Protein AF-A0AAD5SZI1-F1 (afdb_monomer_lite)

Foldseek 3Di:
DVVVVVVVVVVVVVVCVPDDQQDQQNLLVLVVVLVCLLQVQLQVQLVVQLVVLLCCLPPVDDADQVDDDVVPDTSVVVSNVRSNVSSNVRSVVSNVVSNVVSVVVDDPVVVVSSVVVVVVLQVVLVVLADPDDLDPDPVLHQQDSRCPVVSGPVSVVVSSVSSVVVVVVVVVVVVVVVVVVPDDDD

Secondary structure (DSSP, 8-state):
-THHHHHHHHHHHHHHHHH----HHHHHHHHHHHHHHHHHHHHHHHHHHHHHHHHIIIIIS---TTPEETTTEEHHHHHHHHHHHHHHHHHHHHHHHHHHHHHHHS-HHHHHHHHHHHHHHHHHHHHHS--S-----SSSPPPPSS-TT--SHHHHHHHHHHHHHHHHHHHHHHHHHHHHHHS---

InterPro domains:
  IPR013875 Mitochondrial import protein Pam17 [PF08566] (7-170)
  IPR013875 Mitochondrial import protein Pam17 [PTHR28021] (6-171)

Radius of gyration: 26.87 Å; chains: 1; bounding box: 46×89×67 Å

Structure (mmCIF, N/CA/C/O backbone):
data_AF-A0AAD5SZI1-F1
#
_entry.id   AF-A0AAD5SZI1-F1
#
loop_
_atom_site.group_PDB
_atom_site.id
_atom_site.type_symbol
_atom_site.label_atom_id
_atom_site.label_alt_id
_atom_site.label_comp_id
_atom_site.label_asym_id
_atom_site.label_entity_id
_atom_site.label_seq_id
_atom_site.pdbx_PDB_ins_code
_atom_site.Cartn_x
_atom_site.Cartn_y
_atom_site.Cartn_z
_atom_site.occupancy
_atom_site.B_iso_or_equiv
_atom_site.auth_seq_id
_atom_site.auth_comp_id
_atom_site.auth_asym_id
_atom_site.auth_atom_id
_atom_site.pdbx_PDB_model_num
ATOM 1 N N . MET A 1 1 ? 1.078 -47.068 8.717 1.00 51.06 1 MET A N 1
ATOM 2 C CA . MET A 1 1 ? 0.408 -46.093 9.615 1.00 51.06 1 MET A CA 1
ATOM 3 C C . MET A 1 1 ? 0.721 -44.607 9.344 1.00 51.06 1 MET A C 1
ATOM 5 O O . MET A 1 1 ? -0.002 -43.767 9.857 1.00 51.06 1 MET A O 1
ATOM 9 N N . ARG A 1 2 ? 1.712 -44.230 8.510 1.00 55.50 2 ARG A N 1
ATOM 10 C CA . ARG A 1 2 ? 2.040 -42.810 8.214 1.00 55.50 2 ARG A CA 1
ATOM 11 C C . ARG A 1 2 ? 1.124 -42.108 7.189 1.00 55.50 2 ARG A C 1
ATOM 13 O O . ARG A 1 2 ? 1.089 -40.886 7.151 1.00 55.50 2 ARG A O 1
ATOM 20 N N . SER A 1 3 ? 0.355 -42.852 6.392 1.00 53.59 3 SER A N 1
ATOM 21 C CA . SER A 1 3 ? -0.504 -42.309 5.321 1.00 53.59 3 SER A CA 1
ATOM 22 C C . SER A 1 3 ? -1.859 -41.766 5.796 1.00 53.59 3 SER A C 1
ATOM 24 O O . SER A 1 3 ? -2.505 -41.003 5.081 1.00 53.59 3 SER A O 1
ATOM 26 N N . LEU A 1 4 ? -2.293 -42.121 7.010 1.00 51.22 4 LEU A N 1
ATOM 27 C CA . LEU A 1 4 ? -3.536 -41.604 7.591 1.00 51.22 4 LEU A CA 1
ATOM 28 C C . LEU A 1 4 ? -3.346 -40.212 8.219 1.00 51.22 4 LEU A C 1
ATOM 30 O O . LEU A 1 4 ? -4.280 -39.417 8.226 1.00 51.22 4 LEU A O 1
ATOM 34 N N . GLN A 1 5 ? -2.132 -39.862 8.662 1.00 53.59 5 GLN A N 1
ATOM 35 C CA . GLN A 1 5 ? -1.845 -38.543 9.248 1.00 53.59 5 GLN A CA 1
ATOM 36 C C . GLN A 1 5 ? -1.823 -37.418 8.202 1.00 53.59 5 GLN A C 1
ATOM 38 O O . GLN A 1 5 ? -2.294 -36.311 8.464 1.00 53.59 5 GLN A O 1
ATOM 43 N N . THR A 1 6 ? -1.363 -37.703 6.983 1.00 53.47 6 THR A N 1
ATOM 44 C CA . THR A 1 6 ? -1.298 -36.713 5.894 1.00 53.47 6 THR A CA 1
ATOM 45 C C . THR A 1 6 ? -2.690 -36.328 5.385 1.00 53.47 6 THR A C 1
ATOM 47 O O . THR A 1 6 ? -2.935 -35.179 5.007 1.00 53.47 6 THR A O 1
ATOM 50 N N . LYS A 1 7 ? -3.641 -37.270 5.419 1.00 49.72 7 LYS A N 1
ATOM 51 C CA . LYS A 1 7 ? -5.031 -37.025 5.011 1.00 49.72 7 LYS A CA 1
ATOM 52 C C . LYS A 1 7 ? -5.801 -36.218 6.060 1.00 49.72 7 LYS A C 1
ATOM 54 O O . LYS A 1 7 ? -6.552 -35.323 5.694 1.00 49.72 7 LYS A O 1
ATOM 59 N N . VAL A 1 8 ? -5.531 -36.438 7.349 1.00 54.03 8 VAL A N 1
ATOM 60 C CA . VAL A 1 8 ? -6.124 -35.654 8.451 1.00 54.03 8 VAL A CA 1
ATOM 61 C C . VAL A 1 8 ? -5.624 -34.200 8.451 1.00 54.03 8 VAL A C 1
ATOM 63 O O . VAL A 1 8 ? -6.417 -33.277 8.645 1.00 54.03 8 VAL A O 1
ATOM 66 N N . GLN A 1 9 ? -4.341 -33.962 8.150 1.00 52.38 9 GLN A N 1
ATOM 67 C CA . GLN A 1 9 ? -3.792 -32.600 8.037 1.00 52.38 9 GLN A CA 1
ATOM 68 C C . GLN A 1 9 ? -4.326 -31.843 6.809 1.00 52.38 9 GLN A C 1
ATOM 70 O O . GLN A 1 9 ? -4.682 -30.668 6.910 1.00 52.38 9 GLN A O 1
ATOM 75 N N . SER A 1 10 ? -4.458 -32.519 5.665 1.00 51.81 10 SER A N 1
ATOM 76 C CA . SER A 1 10 ? -5.004 -31.915 4.439 1.00 51.81 10 SER A CA 1
ATOM 77 C C . SER A 1 10 ? -6.530 -31.739 4.474 1.00 51.81 10 SER A C 1
ATOM 79 O O . SER A 1 10 ? -7.051 -30.784 3.892 1.00 51.81 10 SER A O 1
ATOM 81 N N . GLN A 1 11 ? -7.262 -32.588 5.205 1.00 48.06 11 GLN A N 1
ATOM 82 C CA . GLN A 1 11 ? -8.698 -32.419 5.450 1.00 48.06 11 GLN A CA 1
ATOM 83 C C . GLN A 1 11 ? -8.993 -31.328 6.484 1.00 48.06 11 GLN A C 1
ATOM 85 O O . GLN A 1 11 ? -9.918 -30.555 6.254 1.00 48.06 11 GLN A O 1
ATOM 90 N N . SER A 1 12 ? -8.175 -31.160 7.531 1.00 50.81 12 SER A N 1
ATOM 91 C CA . SER A 1 12 ? -8.307 -30.025 8.466 1.00 50.81 12 SER A CA 1
ATOM 92 C C . SER A 1 12 ? -8.091 -28.674 7.773 1.00 50.81 12 SER A C 1
ATOM 94 O O . SER A 1 12 ? -8.812 -27.715 8.040 1.00 50.81 12 SER A O 1
ATOM 96 N N . GLN A 1 13 ? -7.156 -28.597 6.819 1.00 49.59 13 GLN A N 1
ATOM 97 C CA . GLN A 1 13 ? -6.941 -27.387 6.017 1.00 49.59 13 GLN A CA 1
ATOM 98 C C . GLN A 1 13 ? -8.088 -27.111 5.033 1.00 49.59 13 GLN A C 1
ATOM 100 O O . GLN A 1 13 ? -8.450 -25.954 4.841 1.00 49.59 13 GLN A O 1
ATOM 105 N N . LYS A 1 14 ? -8.703 -28.144 4.438 1.00 49.00 14 LYS A N 1
ATOM 106 C CA . LYS A 1 14 ? -9.863 -27.977 3.540 1.00 49.00 14 LYS A CA 1
ATOM 107 C C . LYS A 1 14 ? -11.186 -27.734 4.283 1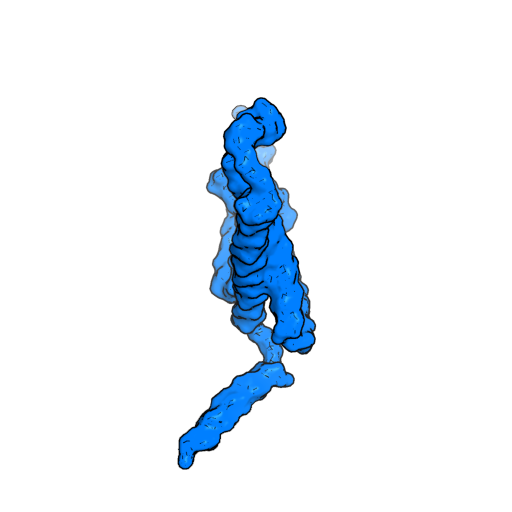.00 49.00 14 LYS A C 1
ATOM 109 O O . LYS A 1 14 ? -12.017 -26.986 3.776 1.00 49.00 14 LYS A O 1
ATOM 114 N N . GLN A 1 15 ? -11.371 -28.285 5.484 1.00 45.81 15 GLN A N 1
ATOM 115 C CA . GLN A 1 15 ? -12.571 -28.075 6.308 1.00 45.81 15 GLN A CA 1
ATOM 116 C C . GLN A 1 15 ? -12.625 -26.667 6.936 1.00 45.81 15 GLN A C 1
ATOM 118 O O . GLN A 1 15 ? -13.714 -26.107 7.048 1.00 45.81 15 GLN A O 1
ATOM 123 N N . GLN A 1 16 ? -11.483 -26.019 7.217 1.00 49.97 16 GLN A N 1
ATOM 124 C CA . GLN A 1 16 ? -11.439 -24.593 7.610 1.00 49.97 16 GLN A CA 1
ATOM 125 C C . GLN A 1 16 ? -11.897 -23.634 6.495 1.00 49.97 16 GLN A C 1
ATOM 127 O O . GLN A 1 16 ? -12.336 -22.519 6.771 1.00 49.97 16 GLN A O 1
ATOM 132 N N . ILE A 1 17 ? -11.811 -24.059 5.231 1.00 51.78 17 ILE A N 1
ATOM 133 C CA . ILE A 1 17 ? -12.096 -23.211 4.064 1.00 51.78 17 ILE A CA 1
ATOM 134 C C . ILE A 1 17 ? -13.597 -23.171 3.731 1.00 51.78 17 ILE A C 1
ATOM 136 O O . ILE A 1 17 ? -14.038 -22.233 3.071 1.00 51.78 17 ILE A O 1
ATOM 140 N N . GLN A 1 18 ? -14.400 -24.141 4.186 1.00 45.97 18 GLN A N 1
ATOM 141 C CA . GLN A 1 18 ? -15.773 -24.298 3.685 1.00 45.97 18 GLN A CA 1
ATOM 142 C C . GLN A 1 18 ? -16.903 -23.894 4.647 1.00 45.97 18 GLN A C 1
ATOM 144 O O . GLN A 1 18 ? -18.019 -23.725 4.165 1.00 45.97 18 GLN A O 1
ATOM 149 N N . GLN A 1 19 ? -16.677 -23.668 5.953 1.00 42.38 19 GLN A N 1
ATOM 150 C CA . GLN A 1 19 ? -17.789 -23.328 6.875 1.00 42.38 19 GLN A CA 1
ATOM 151 C C . GLN A 1 19 ? -17.504 -22.282 7.973 1.00 42.38 19 GLN A C 1
ATOM 153 O O . GLN A 1 19 ? -18.395 -21.958 8.759 1.00 42.38 19 GLN A O 1
ATOM 158 N N . GLN A 1 20 ? -16.311 -21.691 8.048 1.00 51.53 20 GLN A N 1
ATOM 159 C CA . GLN A 1 20 ? -15.954 -20.823 9.175 1.00 51.53 20 GLN A CA 1
ATOM 160 C C . GLN A 1 20 ? -16.108 -19.340 8.827 1.00 51.53 20 GLN A C 1
ATOM 162 O O . GLN A 1 20 ? -15.412 -18.812 7.962 1.00 51.53 20 GLN A O 1
ATOM 167 N N . LYS A 1 21 ? -17.020 -18.653 9.530 1.00 65.56 21 LYS A N 1
ATOM 168 C CA . LYS A 1 21 ? -17.083 -17.184 9.600 1.00 65.56 21 LYS A CA 1
ATOM 169 C C . LYS A 1 21 ? -15.651 -16.640 9.715 1.00 65.56 21 LYS A C 1
ATOM 171 O O . LYS A 1 21 ? -14.959 -16.960 10.682 1.00 65.56 21 LYS A O 1
ATOM 176 N N . LEU A 1 22 ? -15.207 -15.864 8.723 1.00 78.69 22 LEU A N 1
ATOM 177 C CA . LEU A 1 22 ? -13.862 -15.284 8.677 1.00 78.69 22 LEU A CA 1
ATOM 178 C C . LEU A 1 22 ? -13.552 -14.621 10.028 1.00 78.69 22 LEU A C 1
ATOM 180 O O . LEU A 1 22 ? -14.301 -13.767 10.489 1.00 78.69 22 LEU A O 1
ATOM 184 N N . THR A 1 23 ? -12.481 -15.020 10.710 1.00 90.12 23 THR A N 1
ATOM 185 C CA . THR A 1 23 ? -12.121 -14.380 11.988 1.00 90.12 23 THR A CA 1
ATOM 186 C C . THR A 1 23 ? -11.413 -13.046 11.722 1.00 90.12 23 THR A C 1
ATOM 188 O O . THR A 1 23 ? -10.684 -12.921 10.741 1.00 90.12 23 THR A O 1
ATOM 191 N N . TRP A 1 24 ? -11.537 -12.052 12.614 1.00 89.44 24 TRP A N 1
ATOM 192 C CA . TRP A 1 24 ? -10.848 -10.750 12.486 1.00 89.44 24 TRP A CA 1
ATOM 193 C C . TRP A 1 24 ? -9.339 -10.876 12.229 1.00 89.44 24 TRP A C 1
ATOM 195 O O . TRP A 1 24 ? -8.780 -10.147 11.414 1.00 89.44 24 TRP A O 1
ATOM 205 N N . THR A 1 25 ? -8.673 -11.831 12.880 1.00 91.25 25 THR A N 1
ATOM 206 C CA . THR A 1 25 ? -7.248 -12.114 12.661 1.00 91.25 25 THR A CA 1
ATOM 207 C C . THR A 1 25 ? -6.966 -12.583 11.231 1.00 91.25 25 THR A C 1
ATOM 209 O O . THR A 1 25 ? -6.004 -12.126 10.617 1.00 91.25 25 THR A O 1
ATOM 212 N N . GLN A 1 26 ? -7.823 -13.449 10.680 1.00 90.31 26 GLN A N 1
ATOM 213 C CA . GLN A 1 26 ? -7.712 -13.945 9.305 1.00 90.31 26 GLN A CA 1
ATOM 214 C C . GLN A 1 26 ? -8.003 -12.835 8.291 1.00 90.31 26 GLN A C 1
ATOM 216 O O . GLN A 1 26 ? -7.279 -12.705 7.309 1.00 90.31 26 GLN A O 1
ATOM 221 N N . TYR A 1 27 ? -9.002 -11.988 8.554 1.00 92.31 27 TYR A N 1
ATOM 222 C CA . TYR A 1 27 ? -9.290 -10.805 7.740 1.00 92.31 27 TYR A CA 1
ATOM 223 C C . TYR A 1 27 ? -8.056 -9.896 7.610 1.00 92.31 27 TYR A C 1
ATOM 225 O O . TYR A 1 27 ? -7.606 -9.604 6.500 1.00 92.31 27 TYR A O 1
ATOM 233 N N . PHE A 1 28 ? -7.437 -9.522 8.735 1.00 93.38 28 PHE A N 1
ATOM 234 C CA . PHE A 1 28 ? -6.234 -8.688 8.720 1.00 93.38 28 PHE A CA 1
ATOM 235 C C . PHE A 1 28 ? -5.034 -9.380 8.054 1.00 93.38 28 PHE A C 1
ATOM 237 O O . PHE A 1 28 ? -4.249 -8.725 7.364 1.00 93.38 28 PHE A O 1
ATOM 244 N N . ALA A 1 29 ? -4.896 -10.699 8.213 1.00 92.25 29 ALA A N 1
ATOM 245 C CA . ALA A 1 29 ? -3.869 -11.476 7.522 1.00 92.25 29 ALA A CA 1
ATOM 246 C C . ALA A 1 29 ? -4.072 -11.468 5.996 1.00 92.25 29 ALA A C 1
ATOM 248 O O . ALA A 1 29 ? -3.112 -11.261 5.253 1.00 92.25 29 ALA A O 1
ATOM 249 N N . ASN A 1 30 ? -5.312 -11.609 5.525 1.00 91.75 30 ASN A N 1
ATOM 250 C CA . ASN A 1 30 ? -5.643 -11.551 4.101 1.00 91.75 30 ASN A CA 1
ATOM 251 C C . ASN A 1 30 ? -5.422 -10.152 3.515 1.00 91.75 30 ASN A C 1
ATOM 253 O O . ASN A 1 30 ? -4.865 -10.038 2.426 1.00 91.75 30 ASN A O 1
ATOM 257 N N . LYS A 1 31 ? -5.743 -9.087 4.259 1.00 91.00 31 LYS A N 1
ATOM 258 C CA . LYS A 1 31 ? -5.434 -7.704 3.856 1.00 91.00 31 LYS A CA 1
ATOM 259 C C . LYS A 1 31 ? -3.924 -7.469 3.718 1.00 91.00 31 LYS A C 1
ATOM 261 O O . LYS A 1 31 ? -3.470 -6.882 2.738 1.00 91.00 31 LYS A O 1
ATOM 266 N N . LYS A 1 32 ? -3.119 -7.995 4.653 1.00 91.88 32 LYS A N 1
ATOM 267 C CA . LYS A 1 32 ? -1.647 -7.988 4.537 1.00 91.88 32 LYS A CA 1
ATOM 268 C C . LYS A 1 32 ? -1.169 -8.772 3.320 1.00 91.88 32 LYS A C 1
ATOM 270 O O . LYS A 1 32 ? -0.238 -8.339 2.649 1.00 91.88 32 LYS A O 1
ATOM 275 N N . ARG A 1 33 ? -1.789 -9.920 3.043 1.00 91.56 33 ARG A N 1
ATOM 276 C CA . ARG A 1 33 ? -1.463 -10.741 1.878 1.00 91.56 33 ARG A CA 1
ATOM 277 C C . ARG A 1 33 ? -1.733 -9.977 0.582 1.00 91.56 33 ARG A C 1
ATOM 279 O O . ARG A 1 33 ? -0.821 -9.906 -0.229 1.00 91.56 33 ARG A O 1
ATOM 286 N N . ALA A 1 34 ? -2.897 -9.343 0.438 1.00 91.19 34 ALA A N 1
ATOM 287 C CA . ALA A 1 34 ? -3.222 -8.491 -0.710 1.00 91.19 34 ALA A CA 1
ATOM 288 C C . ALA A 1 34 ? -2.144 -7.419 -0.944 1.00 91.19 34 ALA A C 1
ATOM 290 O O . ALA A 1 34 ? -1.573 -7.336 -2.028 1.00 91.19 34 ALA A O 1
ATOM 291 N N . ARG A 1 35 ? -1.751 -6.699 0.117 1.00 91.88 35 ARG A N 1
ATOM 292 C CA . ARG A 1 35 ? -0.697 -5.677 0.032 1.00 91.88 35 ARG A CA 1
ATOM 293 C C . ARG A 1 35 ? 0.669 -6.239 -0.374 1.00 91.88 35 ARG A C 1
ATOM 295 O O . ARG A 1 35 ? 1.424 -5.572 -1.072 1.00 91.88 35 ARG A O 1
ATOM 302 N N . ARG A 1 36 ? 1.010 -7.459 0.050 1.00 93.06 36 ARG A N 1
ATOM 303 C CA . ARG A 1 36 ? 2.256 -8.123 -0.373 1.00 93.06 36 ARG A CA 1
ATOM 304 C C . ARG A 1 36 ? 2.244 -8.479 -1.858 1.00 93.06 36 ARG A C 1
ATOM 306 O O . ARG A 1 36 ? 3.293 -8.380 -2.478 1.00 93.06 36 ARG A O 1
ATOM 313 N N . TYR A 1 37 ? 1.094 -8.859 -2.420 1.00 93.44 37 TYR A N 1
ATOM 314 C CA . TYR A 1 37 ? 0.972 -9.071 -3.867 1.00 93.44 37 TYR A CA 1
ATOM 315 C C . TYR A 1 37 ? 1.133 -7.761 -4.634 1.00 93.44 37 TYR A C 1
ATOM 317 O O . TYR A 1 37 ? 1.889 -7.730 -5.596 1.00 93.44 37 TYR A O 1
ATOM 325 N N . GLU A 1 38 ? 0.499 -6.676 -4.183 1.00 93.44 38 GLU A N 1
ATOM 326 C CA . GLU A 1 38 ? 0.689 -5.346 -4.780 1.00 93.44 38 GLU A CA 1
ATOM 327 C C . GLU A 1 38 ? 2.166 -4.940 -4.796 1.00 93.44 38 GLU A C 1
ATOM 329 O O . GLU A 1 38 ? 2.693 -4.581 -5.843 1.00 93.44 38 GLU A O 1
ATOM 334 N N . LEU A 1 39 ? 2.853 -5.051 -3.654 1.00 94.50 39 LEU A N 1
ATOM 335 C CA . LEU A 1 39 ? 4.269 -4.693 -3.541 1.00 94.50 39 LEU A CA 1
ATOM 336 C C . LEU A 1 39 ? 5.179 -5.634 -4.341 1.00 94.50 39 LEU A C 1
ATOM 338 O O . LEU A 1 39 ? 6.115 -5.173 -4.986 1.00 94.50 39 LEU A O 1
ATOM 342 N N . GLY A 1 40 ? 4.903 -6.940 -4.319 1.00 95.50 40 GLY A N 1
ATOM 343 C CA . GLY A 1 40 ? 5.686 -7.933 -5.052 1.00 95.50 40 GLY A CA 1
ATOM 344 C C . GLY A 1 40 ? 5.574 -7.758 -6.564 1.00 95.50 40 GLY A C 1
ATOM 345 O O . GLY A 1 40 ? 6.588 -7.715 -7.254 1.00 95.50 40 GLY A O 1
ATOM 346 N N . VAL A 1 41 ? 4.352 -7.599 -7.080 1.00 94.69 41 VAL A N 1
ATOM 347 C CA . VAL A 1 41 ? 4.112 -7.395 -8.517 1.00 94.69 41 VAL A CA 1
ATOM 348 C C . VAL A 1 41 ? 4.612 -6.025 -8.964 1.00 94.69 41 VAL A C 1
ATOM 350 O O . VAL A 1 41 ? 5.208 -5.927 -10.030 1.00 94.69 41 VAL A O 1
ATOM 353 N N . SER A 1 42 ? 4.446 -4.985 -8.143 1.00 94.81 42 SER A N 1
ATOM 354 C CA . SER A 1 42 ? 5.026 -3.663 -8.402 1.00 94.81 42 SER A CA 1
ATOM 355 C C . SER A 1 42 ? 6.549 -3.714 -8.523 1.00 94.81 42 SER A C 1
ATOM 357 O O . SER A 1 42 ? 7.087 -3.215 -9.508 1.00 94.81 42 SER A O 1
ATOM 359 N N . GLY A 1 43 ? 7.235 -4.381 -7.589 1.00 94.75 43 GLY A N 1
ATOM 360 C CA . GLY A 1 43 ? 8.687 -4.554 -7.652 1.00 94.75 43 GLY A CA 1
ATOM 361 C C . GLY A 1 43 ? 9.127 -5.274 -8.926 1.00 94.75 43 GLY A C 1
ATOM 362 O O . GLY A 1 43 ? 9.952 -4.753 -9.668 1.00 94.75 43 GLY A O 1
ATOM 363 N N . VAL A 1 44 ? 8.518 -6.425 -9.229 1.00 96.25 44 VAL A N 1
ATOM 364 C CA . VAL A 1 44 ? 8.855 -7.215 -10.428 1.00 96.25 44 VAL A CA 1
ATOM 365 C C . VAL A 1 44 ? 8.577 -6.436 -11.715 1.00 96.25 44 VAL A C 1
ATOM 367 O O . VAL A 1 44 ? 9.441 -6.363 -12.585 1.00 96.25 44 VAL A O 1
ATOM 370 N N . SER A 1 45 ? 7.401 -5.819 -11.831 1.00 95.19 45 SER A N 1
ATOM 371 C CA . SER A 1 45 ? 7.008 -5.020 -12.998 1.00 95.19 45 SER A CA 1
ATOM 372 C C . SER A 1 45 ? 7.932 -3.820 -13.202 1.00 95.19 45 SER A C 1
ATOM 374 O O . SER A 1 45 ? 8.348 -3.546 -14.327 1.00 95.19 45 SER A O 1
ATOM 376 N N . GLY A 1 46 ? 8.304 -3.131 -12.120 1.00 95.44 46 GLY A N 1
ATOM 377 C CA . GLY A 1 46 ? 9.242 -2.014 -12.164 1.00 95.44 46 GLY A CA 1
ATOM 378 C C . GLY A 1 46 ? 10.632 -2.435 -12.622 1.00 95.44 46 GLY A C 1
ATOM 379 O O . GLY A 1 46 ? 11.186 -1.819 -13.529 1.00 95.44 46 GLY A O 1
ATOM 380 N N . THR A 1 47 ? 11.171 -3.522 -12.065 1.00 96.06 47 THR A N 1
ATOM 381 C CA . THR A 1 47 ? 12.480 -4.055 -12.470 1.00 96.06 47 THR A CA 1
ATOM 382 C C . THR A 1 47 ? 12.477 -4.516 -13.926 1.00 96.06 47 THR A C 1
ATOM 384 O O . THR A 1 47 ? 13.389 -4.167 -14.669 1.00 96.06 47 THR A O 1
ATOM 387 N N . LEU A 1 48 ? 11.442 -5.238 -14.366 1.00 96.50 48 LEU A N 1
ATOM 388 C CA . LEU A 1 48 ? 11.314 -5.664 -15.764 1.00 96.50 48 LEU A CA 1
ATOM 389 C C . LEU A 1 48 ? 11.202 -4.470 -16.716 1.00 96.50 48 LEU A C 1
ATOM 391 O O . LEU A 1 48 ? 11.855 -4.456 -17.756 1.00 96.50 48 LEU A O 1
ATOM 395 N N . SER A 1 49 ? 10.425 -3.452 -16.343 1.00 94.75 49 SER A N 1
ATOM 396 C CA . SER A 1 49 ? 10.273 -2.235 -17.148 1.00 94.75 49 SER A CA 1
ATOM 397 C C . SER A 1 49 ? 11.570 -1.433 -17.207 1.00 94.75 49 SER A C 1
ATOM 399 O O . SER A 1 49 ? 11.924 -0.928 -18.265 1.00 94.75 49 SER A O 1
ATOM 401 N N . PHE A 1 50 ? 12.319 -1.357 -16.104 1.00 95.50 50 PHE A N 1
ATOM 402 C CA . PHE A 1 50 ? 13.628 -0.709 -16.073 1.00 95.50 50 PHE A CA 1
ATOM 403 C C . PHE A 1 50 ? 14.642 -1.430 -16.968 1.00 95.50 50 PHE A C 1
ATOM 405 O O . PHE A 1 50 ? 15.331 -0.780 -17.751 1.00 95.50 50 PHE A O 1
ATOM 412 N N . ILE A 1 51 ? 14.709 -2.764 -16.894 1.00 95.44 51 ILE A N 1
ATOM 413 C CA . ILE A 1 51 ? 15.592 -3.571 -17.748 1.00 95.44 51 ILE A CA 1
ATOM 414 C C . ILE A 1 51 ? 15.200 -3.402 -19.219 1.00 95.44 51 ILE A C 1
ATOM 416 O O . ILE A 1 51 ? 16.065 -3.140 -20.049 1.00 95.44 51 ILE A O 1
ATOM 420 N N . GLY A 1 52 ? 13.907 -3.490 -19.542 1.00 93.94 52 GLY A N 1
ATOM 421 C CA . GLY A 1 52 ? 13.410 -3.311 -20.908 1.00 93.94 52 GLY A CA 1
ATOM 422 C C . GLY A 1 52 ? 13.652 -1.901 -21.454 1.00 93.94 52 GLY A C 1
ATOM 423 O O . GLY A 1 52 ? 14.099 -1.751 -22.588 1.00 93.94 52 GLY A O 1
ATOM 424 N N . GLY A 1 53 ? 13.425 -0.870 -20.637 1.00 91.75 53 GLY A N 1
ATOM 425 C CA . GLY A 1 53 ? 13.714 0.520 -20.989 1.00 91.75 53 GLY A CA 1
ATOM 426 C C . GLY A 1 53 ? 15.208 0.758 -21.200 1.00 91.75 53 GLY A C 1
ATOM 427 O O . GLY A 1 53 ? 15.596 1.337 -22.208 1.00 91.75 53 GLY A O 1
ATOM 428 N N . SER A 1 54 ? 16.053 0.244 -20.304 1.00 91.12 54 SER A N 1
ATOM 429 C CA . SER A 1 54 ? 17.514 0.325 -20.445 1.00 91.12 54 SER A CA 1
ATOM 430 C C . SER A 1 54 ? 17.991 -0.377 -21.714 1.00 91.12 54 SER A C 1
ATOM 432 O O . SER A 1 54 ? 18.783 0.187 -22.461 1.00 91.12 54 SER A O 1
ATOM 434 N N . TYR A 1 55 ? 17.461 -1.570 -22.002 1.00 92.38 55 TYR A N 1
ATOM 435 C CA . TYR A 1 55 ? 17.767 -2.304 -23.229 1.00 92.38 55 TYR A CA 1
ATOM 436 C C . TYR A 1 55 ? 17.378 -1.509 -24.479 1.00 92.38 55 TYR A C 1
ATOM 438 O O . TYR A 1 55 ? 18.178 -1.402 -25.403 1.00 92.38 55 TYR A O 1
ATOM 446 N N . TYR A 1 56 ? 16.193 -0.893 -24.494 1.00 90.38 56 TYR A N 1
ATOM 447 C CA . TYR A 1 56 ? 15.768 -0.043 -25.605 1.00 90.38 56 TYR A CA 1
ATOM 448 C C . TYR A 1 56 ? 16.729 1.135 -25.828 1.00 90.38 56 TYR A C 1
ATOM 450 O O . TYR A 1 56 ? 17.187 1.359 -26.947 1.00 90.38 56 TYR A O 1
ATOM 458 N N . PHE A 1 57 ? 17.087 1.857 -24.764 1.00 86.69 57 PHE A N 1
ATOM 459 C CA . PHE A 1 57 ? 17.976 3.014 -24.876 1.00 86.69 57 PHE A CA 1
ATOM 460 C C . PHE A 1 57 ? 19.439 2.657 -25.178 1.00 86.69 57 PHE A C 1
ATOM 462 O O . PHE A 1 57 ? 20.133 3.490 -25.747 1.00 86.69 57 PHE A O 1
ATOM 469 N N . MET A 1 58 ? 19.909 1.459 -24.812 1.00 83.62 58 MET A N 1
ATOM 470 C CA . MET A 1 58 ? 21.296 1.027 -25.046 1.00 83.62 58 MET A CA 1
ATOM 471 C C . MET A 1 58 ? 21.501 0.271 -26.360 1.00 83.62 58 MET A C 1
ATOM 473 O O . MET A 1 58 ? 22.537 0.432 -26.993 1.00 83.62 58 MET A O 1
ATOM 477 N N . ALA A 1 59 ? 20.572 -0.615 -26.724 1.00 84.00 59 ALA A N 1
ATOM 478 C CA . ALA A 1 59 ? 20.767 -1.569 -27.817 1.00 84.00 59 ALA A CA 1
ATOM 479 C C . ALA A 1 59 ? 19.972 -1.223 -29.080 1.00 84.00 59 ALA A C 1
ATOM 481 O O . ALA A 1 59 ? 20.341 -1.668 -30.162 1.00 84.00 59 ALA A O 1
ATOM 482 N N . VAL A 1 60 ? 18.868 -0.480 -28.949 1.00 82.88 60 VAL A N 1
ATOM 483 C CA . VAL A 1 60 ? 17.979 -0.159 -30.079 1.00 82.88 60 VAL A CA 1
ATOM 484 C C . VAL A 1 60 ? 18.187 1.272 -30.557 1.00 82.88 60 VAL A C 1
ATOM 486 O O . VAL A 1 60 ? 18.145 1.526 -31.758 1.00 82.88 60 VAL A O 1
ATOM 489 N N . LYS A 1 61 ? 18.402 2.216 -29.637 1.00 79.44 61 LYS A N 1
ATOM 490 C CA . LYS A 1 61 ? 18.653 3.611 -29.990 1.00 79.44 61 LYS A CA 1
ATOM 491 C C . LYS A 1 61 ? 20.138 3.834 -30.276 1.00 79.44 61 LYS A C 1
ATOM 493 O O . LYS A 1 61 ? 20.978 3.489 -29.453 1.00 79.44 61 LYS A O 1
ATOM 498 N N . GLU A 1 62 ? 20.446 4.448 -31.415 1.00 76.06 62 GLU A N 1
ATOM 499 C CA . GLU A 1 62 ? 21.802 4.913 -31.709 1.00 76.06 62 GLU A CA 1
ATOM 500 C C . GLU A 1 62 ? 22.210 5.980 -30.687 1.00 76.06 62 GLU A C 1
ATOM 502 O O . GLU A 1 62 ? 21.487 6.949 -30.435 1.00 76.06 62 GLU A O 1
ATOM 507 N N . PHE A 1 63 ? 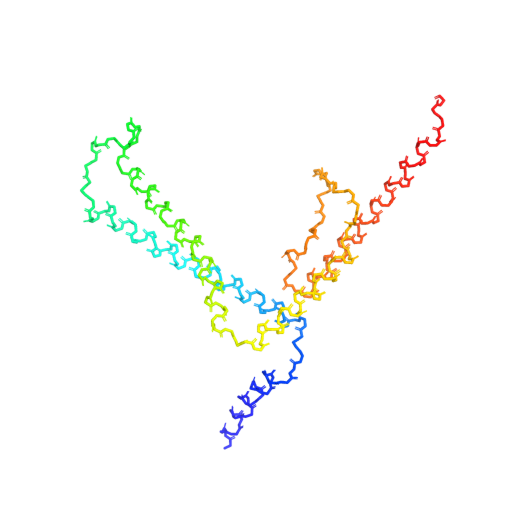23.345 5.742 -30.034 1.00 72.62 63 PHE A N 1
ATOM 508 C CA . PHE A 1 63 ? 23.861 6.585 -28.970 1.00 72.62 63 PHE A CA 1
ATOM 509 C C . PHE A 1 63 ? 24.959 7.489 -29.527 1.00 72.62 63 PHE A C 1
ATOM 511 O O . PHE A 1 63 ? 26.091 7.039 -29.701 1.00 72.62 63 PHE A O 1
ATOM 518 N N . ASP A 1 64 ? 24.630 8.754 -29.783 1.00 75.31 64 ASP A N 1
ATOM 519 C CA . ASP A 1 64 ? 25.626 9.796 -30.027 1.00 75.31 64 ASP A CA 1
ATOM 520 C C . ASP A 1 64 ? 25.859 10.599 -28.728 1.00 75.31 64 ASP A C 1
ATOM 522 O O . ASP A 1 64 ? 24.967 11.328 -28.285 1.00 75.31 64 ASP A O 1
ATOM 526 N N . PRO A 1 65 ? 27.030 10.464 -28.076 1.00 69.69 65 PRO A N 1
ATOM 527 C CA . PRO A 1 65 ? 27.349 11.163 -26.829 1.00 69.69 65 PRO A CA 1
ATOM 528 C C . PRO A 1 65 ? 27.574 12.672 -26.997 1.00 69.69 65 PRO A C 1
ATOM 530 O O . PRO A 1 65 ? 27.719 13.377 -26.000 1.00 69.69 65 PRO A O 1
ATOM 533 N N . THR A 1 66 ? 27.654 13.182 -28.227 1.00 74.12 66 THR A N 1
ATOM 534 C CA . THR A 1 66 ? 27.816 14.622 -28.481 1.00 74.12 66 THR A CA 1
ATOM 535 C C . THR A 1 66 ? 26.483 15.355 -28.601 1.00 74.12 66 THR A C 1
ATOM 537 O O . THR A 1 66 ? 26.439 16.585 -28.508 1.00 74.12 66 THR A O 1
ATOM 540 N N . GLU A 1 67 ? 25.384 14.614 -28.745 1.00 77.94 67 GLU A N 1
ATOM 541 C CA . GLU A 1 67 ? 24.052 15.191 -28.823 1.00 77.94 67 GLU A CA 1
ATOM 542 C C . GLU A 1 67 ? 23.551 15.653 -27.451 1.00 77.94 67 GLU A C 1
ATOM 544 O O . GLU A 1 67 ? 23.512 14.913 -26.464 1.00 77.94 67 GLU A O 1
ATOM 549 N N . LEU A 1 68 ? 23.093 16.903 -27.408 1.00 80.19 68 LEU A N 1
ATOM 550 C CA . LEU A 1 68 ? 22.409 17.456 -26.248 1.00 80.19 68 LEU A CA 1
ATOM 551 C C . LEU A 1 68 ? 20.912 17.174 -26.351 1.00 80.19 68 LEU A C 1
ATOM 553 O O . LEU A 1 68 ? 20.215 17.688 -27.228 1.00 80.19 68 LEU A O 1
ATOM 557 N N . VAL A 1 69 ? 20.384 16.423 -25.391 1.00 76.69 69 VAL A N 1
ATOM 558 C CA . VAL A 1 69 ? 18.946 16.187 -25.269 1.00 76.69 69 VAL A CA 1
ATOM 559 C C . VAL A 1 69 ? 18.313 17.395 -24.568 1.00 76.69 69 VAL A C 1
ATOM 561 O O . VAL A 1 69 ? 18.793 17.866 -23.536 1.00 76.69 69 VAL A O 1
ATOM 564 N N . PHE A 1 70 ? 17.256 17.958 -25.167 1.00 78.50 70 PHE A N 1
ATOM 565 C CA . PHE A 1 70 ? 16.624 19.223 -24.743 1.00 78.50 70 PHE A CA 1
ATOM 566 C C . PHE A 1 70 ? 17.582 20.432 -24.647 1.00 78.50 70 PHE A C 1
ATOM 568 O O . PHE A 1 70 ? 17.274 21.408 -23.966 1.00 78.50 70 PHE A O 1
ATOM 575 N N . GLY A 1 71 ? 18.743 20.381 -25.313 1.00 77.94 71 GLY A N 1
ATOM 576 C CA . GLY A 1 71 ? 19.711 21.484 -25.364 1.00 77.94 71 GLY A CA 1
ATOM 577 C C . GLY A 1 71 ? 20.438 21.793 -24.048 1.00 77.94 71 GLY A C 1
ATOM 578 O O . GLY A 1 71 ? 21.152 22.788 -23.984 1.00 77.94 71 GLY A O 1
ATOM 579 N N . MET A 1 72 ? 20.264 20.976 -23.001 1.00 74.56 72 MET A N 1
ATOM 580 C CA . MET A 1 72 ? 20.837 21.239 -21.669 1.00 74.56 72 MET A CA 1
ATOM 581 C C . MET A 1 72 ? 21.534 20.036 -21.023 1.00 74.56 72 MET A C 1
ATOM 583 O O . MET A 1 72 ? 22.334 20.229 -20.111 1.00 74.56 72 MET A O 1
ATOM 587 N N . MET A 1 73 ? 21.235 18.804 -21.444 1.00 81.06 73 MET A N 1
ATOM 588 C CA . MET A 1 73 ? 21.746 17.585 -20.809 1.00 81.06 73 MET A CA 1
ATOM 589 C C . MET A 1 73 ? 22.382 16.648 -21.836 1.00 81.06 73 MET A C 1
ATOM 591 O O . MET A 1 73 ? 21.855 16.481 -22.933 1.00 81.06 73 MET A O 1
ATOM 595 N N . ASP A 1 74 ? 23.505 16.034 -21.458 1.00 84.62 74 ASP A N 1
ATOM 596 C CA . ASP A 1 74 ? 24.155 14.961 -22.221 1.00 84.62 74 ASP A CA 1
ATOM 597 C C . ASP A 1 74 ? 23.165 13.797 -22.441 1.00 84.62 74 ASP A C 1
ATOM 599 O O . ASP A 1 74 ? 22.402 13.426 -21.535 1.00 84.62 74 ASP A O 1
ATOM 603 N N . ALA A 1 75 ? 23.177 13.226 -23.647 1.00 83.44 75 ALA A N 1
ATOM 604 C CA . ALA A 1 75 ? 22.457 12.018 -24.027 1.00 83.44 75 ALA A CA 1
ATOM 605 C C . ALA A 1 75 ? 22.590 10.877 -23.002 1.00 83.44 75 ALA A C 1
ATOM 607 O O . ALA A 1 75 ? 21.597 10.204 -22.706 1.00 83.44 75 ALA A O 1
ATOM 608 N N . SER A 1 76 ? 23.766 10.683 -22.396 1.00 82.69 76 SER A N 1
ATOM 609 C CA . SER A 1 76 ? 23.994 9.638 -21.381 1.00 82.69 76 SER A CA 1
ATOM 610 C C . SER A 1 76 ? 23.084 9.800 -20.149 1.00 82.69 76 SER A C 1
ATOM 612 O O . SER A 1 76 ? 22.441 8.851 -19.676 1.00 82.69 76 SER A O 1
ATOM 614 N N . ILE A 1 77 ? 22.963 11.033 -19.656 1.00 87.19 77 ILE A N 1
ATOM 615 C CA . ILE A 1 77 ? 22.141 11.390 -18.497 1.00 87.19 77 ILE A CA 1
ATOM 616 C C . ILE A 1 77 ? 20.662 11.345 -18.882 1.00 87.19 77 ILE A C 1
ATOM 618 O O . ILE A 1 77 ? 19.841 10.798 -18.147 1.00 87.19 77 ILE A O 1
ATOM 622 N N . ALA A 1 78 ? 20.309 11.864 -20.056 1.00 87.75 78 ALA A N 1
ATOM 623 C CA . ALA A 1 78 ? 18.926 11.879 -20.514 1.00 87.75 78 ALA A CA 1
ATOM 624 C C . ALA A 1 78 ? 18.350 10.463 -20.689 1.00 87.75 78 ALA A C 1
ATOM 626 O O . ALA A 1 78 ? 17.221 10.196 -20.271 1.00 87.75 78 ALA A O 1
ATOM 627 N N . TYR A 1 79 ? 19.119 9.531 -21.256 1.00 87.88 79 TYR A N 1
ATOM 628 C CA . TYR A 1 79 ? 18.664 8.155 -21.469 1.00 87.88 79 TYR A CA 1
ATOM 629 C C . TYR A 1 79 ? 18.632 7.327 -20.190 1.00 87.88 79 TYR A C 1
ATOM 631 O O . TYR A 1 79 ? 17.698 6.547 -20.002 1.00 87.88 79 TYR A O 1
ATOM 639 N N . SER A 1 80 ? 19.581 7.526 -19.274 1.00 87.75 80 SER A N 1
ATOM 640 C CA . SER A 1 80 ? 19.520 6.882 -17.956 1.00 87.75 80 SER A CA 1
ATOM 641 C C . SER A 1 80 ? 18.315 7.370 -17.144 1.00 87.75 80 SER A C 1
ATOM 643 O O . SER A 1 80 ? 17.582 6.550 -16.585 1.00 87.75 80 SER A O 1
ATOM 645 N N . LEU A 1 81 ? 18.019 8.674 -17.162 1.00 91.00 81 LEU A N 1
ATOM 646 C CA . LEU A 1 81 ? 16.796 9.226 -16.570 1.00 91.00 81 LEU A CA 1
ATOM 647 C C . LEU A 1 81 ? 15.534 8.694 -17.256 1.00 91.00 81 LEU A C 1
ATOM 649 O O . LEU A 1 81 ? 14.564 8.354 -16.577 1.00 91.00 81 LEU A O 1
ATOM 653 N N . GLY A 1 82 ? 15.555 8.562 -18.583 1.00 90.44 82 GLY A N 1
ATOM 654 C CA . GLY A 1 82 ? 14.480 7.937 -19.353 1.00 90.44 82 GLY A CA 1
ATOM 655 C C . GLY A 1 82 ? 14.226 6.492 -18.921 1.00 90.44 82 GLY A C 1
ATOM 656 O O . GLY A 1 82 ? 13.086 6.122 -18.636 1.00 90.44 82 GLY A O 1
ATOM 657 N N . ALA A 1 83 ? 15.278 5.683 -18.787 1.00 91.69 83 ALA A N 1
ATOM 658 C CA . ALA A 1 83 ? 15.179 4.306 -18.310 1.00 91.69 83 ALA A CA 1
ATOM 659 C C . ALA A 1 83 ? 14.620 4.236 -16.879 1.00 91.69 83 ALA A C 1
ATOM 661 O O . ALA A 1 83 ? 13.724 3.432 -16.599 1.00 91.69 83 ALA A O 1
ATOM 662 N N . MET A 1 84 ? 15.080 5.117 -15.982 1.00 93.94 84 MET A N 1
ATOM 663 C CA . MET A 1 84 ? 14.548 5.228 -14.619 1.00 93.94 84 MET A CA 1
ATOM 664 C C . MET A 1 84 ? 13.062 5.601 -14.617 1.00 93.94 84 MET A C 1
ATOM 666 O O . MET A 1 84 ? 12.284 4.989 -13.883 1.00 93.94 84 MET A O 1
ATOM 670 N N . ALA A 1 85 ? 12.647 6.549 -15.460 1.00 94.75 85 ALA A N 1
ATOM 671 C CA . ALA A 1 85 ? 11.250 6.951 -15.587 1.00 94.75 85 ALA A CA 1
ATOM 672 C C . ALA A 1 85 ? 10.365 5.782 -16.047 1.00 94.75 85 ALA A C 1
ATOM 674 O O . ALA A 1 85 ? 9.310 5.543 -15.458 1.00 94.75 85 ALA A O 1
ATOM 675 N N . VAL A 1 86 ? 10.818 4.999 -17.031 1.00 94.75 86 VAL A N 1
ATOM 676 C CA . VAL A 1 86 ? 10.115 3.785 -17.484 1.00 94.75 86 VAL A CA 1
ATOM 677 C C . VAL A 1 86 ? 10.010 2.754 -16.356 1.00 94.75 86 VAL A C 1
ATOM 679 O O . VAL A 1 86 ? 8.938 2.185 -16.142 1.00 94.75 86 VAL A O 1
ATOM 682 N N . GLY A 1 87 ? 11.078 2.553 -15.580 1.00 95.31 87 GLY A N 1
ATOM 683 C CA . GLY A 1 87 ? 11.069 1.677 -14.406 1.00 95.31 87 GLY A CA 1
ATOM 684 C C . GLY A 1 87 ? 10.052 2.100 -13.341 1.00 95.31 87 GLY A C 1
ATOM 685 O O . GLY A 1 87 ? 9.277 1.273 -12.856 1.00 95.31 87 GLY A O 1
ATOM 686 N N . ILE A 1 88 ? 10.002 3.394 -13.009 1.00 95.81 88 ILE A N 1
ATOM 687 C CA . ILE A 1 88 ? 9.048 3.948 -12.033 1.00 95.81 88 ILE A CA 1
ATOM 688 C C . ILE A 1 88 ? 7.610 3.777 -12.531 1.00 95.81 88 ILE A C 1
ATOM 690 O O . ILE A 1 88 ? 6.758 3.281 -11.791 1.00 95.81 88 ILE A O 1
ATOM 694 N N . THR A 1 89 ? 7.335 4.123 -13.789 1.00 96.06 89 THR A N 1
ATOM 695 C CA . THR A 1 89 ? 5.999 3.959 -14.380 1.00 96.06 89 THR A CA 1
ATOM 696 C C . THR A 1 89 ? 5.579 2.491 -14.400 1.00 96.06 89 THR A C 1
ATOM 698 O O . THR A 1 89 ? 4.448 2.164 -14.032 1.00 96.06 89 THR A O 1
ATOM 701 N N . GLY A 1 90 ? 6.502 1.588 -14.731 1.00 94.75 90 GLY A N 1
ATOM 702 C CA . GLY A 1 90 ? 6.288 0.145 -14.669 1.00 94.75 90 GLY A CA 1
ATOM 703 C C . GLY A 1 90 ? 5.974 -0.362 -13.262 1.00 94.75 90 GLY A C 1
ATOM 704 O O . GLY A 1 90 ? 5.098 -1.215 -13.088 1.00 94.75 90 GLY A O 1
ATOM 705 N N . ALA A 1 91 ? 6.630 0.189 -12.238 1.00 95.06 91 ALA A N 1
ATOM 706 C CA . ALA A 1 91 ? 6.349 -0.147 -10.846 1.00 95.06 91 ALA A CA 1
ATOM 707 C C . ALA A 1 91 ? 4.942 0.305 -10.433 1.00 95.06 91 ALA A C 1
ATOM 709 O O . ALA A 1 91 ? 4.210 -0.465 -9.802 1.00 95.06 91 ALA A O 1
ATOM 710 N N . VAL A 1 92 ? 4.535 1.519 -10.822 1.00 96.00 92 VAL A N 1
ATOM 711 C CA . VAL A 1 92 ? 3.190 2.057 -10.556 1.00 96.00 92 VAL A CA 1
ATOM 712 C C . VAL A 1 92 ? 2.122 1.212 -11.250 1.00 96.00 92 VAL A C 1
ATOM 714 O O . VAL A 1 92 ? 1.163 0.791 -10.601 1.00 96.00 92 VAL A O 1
ATOM 717 N N . ALA A 1 93 ? 2.314 0.882 -12.531 1.00 94.81 93 ALA A N 1
ATOM 718 C CA . ALA A 1 93 ? 1.429 -0.023 -13.266 1.00 94.81 93 ALA A CA 1
ATOM 719 C C . ALA A 1 93 ? 1.314 -1.392 -12.569 1.00 94.81 93 ALA A C 1
ATOM 721 O O . ALA A 1 93 ? 0.220 -1.948 -12.427 1.00 94.81 93 ALA A O 1
ATOM 722 N N . GLY A 1 94 ? 2.430 -1.896 -12.037 1.00 92.50 94 GLY A N 1
ATOM 723 C CA . GLY A 1 94 ? 2.475 -3.147 -11.289 1.00 92.50 94 GLY A CA 1
ATOM 724 C C . GLY A 1 94 ? 1.643 -3.153 -9.999 1.00 92.50 94 GLY A C 1
ATOM 725 O O . GLY A 1 94 ? 1.157 -4.215 -9.617 1.00 92.50 94 GLY A O 1
ATOM 726 N N . VAL A 1 95 ? 1.390 -2.007 -9.350 1.00 93.00 95 VAL A N 1
ATOM 727 C CA . VAL A 1 95 ? 0.492 -1.943 -8.173 1.00 93.00 95 VAL A CA 1
ATOM 728 C C . VAL A 1 95 ? -0.944 -2.303 -8.566 1.00 93.00 95 VAL A C 1
ATOM 730 O O . VAL A 1 95 ? -1.595 -3.098 -7.883 1.00 93.00 95 VAL A O 1
ATOM 733 N N . PHE A 1 96 ? -1.429 -1.771 -9.692 1.00 93.31 96 PHE A N 1
ATOM 734 C CA . PHE A 1 96 ? -2.771 -2.069 -10.198 1.00 93.31 96 PHE A CA 1
ATOM 735 C C . PHE A 1 96 ? -2.897 -3.537 -10.620 1.00 93.31 96 PHE A C 1
ATOM 737 O O . PHE A 1 96 ? -3.865 -4.212 -10.252 1.00 93.31 96 PHE A O 1
ATOM 744 N N . LEU A 1 97 ? -1.882 -4.056 -11.320 1.00 93.69 97 LEU A N 1
ATOM 745 C CA . LEU A 1 97 ? -1.819 -5.464 -11.714 1.00 93.69 97 LEU A CA 1
ATOM 746 C C . LEU A 1 97 ? -1.746 -6.393 -10.499 1.00 93.69 97 LEU A C 1
ATOM 748 O O . LEU A 1 97 ? -2.436 -7.407 -10.468 1.00 93.69 97 LEU A O 1
ATOM 752 N N . GLY A 1 98 ? -0.987 -6.040 -9.461 1.00 90.81 98 GLY A N 1
ATOM 753 C CA . GLY A 1 98 ? -0.878 -6.843 -8.243 1.00 90.81 98 GLY A CA 1
ATOM 754 C C . GLY A 1 98 ? -2.211 -7.010 -7.514 1.00 90.81 98 GLY A C 1
ATOM 755 O O . GLY A 1 98 ? -2.537 -8.113 -7.064 1.00 90.81 98 GLY A O 1
ATOM 756 N N . GLY A 1 99 ? -3.030 -5.955 -7.475 1.00 91.12 99 GLY A N 1
ATOM 757 C CA . GLY A 1 99 ? -4.397 -6.031 -6.956 1.00 91.12 99 GLY A CA 1
ATOM 758 C C . GLY A 1 99 ? -5.307 -6.934 -7.799 1.00 91.12 99 GLY A C 1
ATOM 759 O O . GLY A 1 99 ? -6.107 -7.697 -7.248 1.00 91.12 99 GLY A O 1
ATOM 760 N N . ALA A 1 100 ? -5.174 -6.891 -9.128 1.00 92.44 100 ALA A N 1
ATOM 761 C CA . ALA A 1 100 ? -5.918 -7.764 -10.038 1.00 92.44 100 ALA A CA 1
ATOM 762 C C . ALA A 1 100 ? -5.502 -9.238 -9.892 1.00 92.44 100 ALA A C 1
ATOM 764 O O . ALA A 1 100 ? -6.365 -10.106 -9.747 1.00 92.44 100 ALA A O 1
ATOM 765 N N . VAL A 1 101 ? -4.196 -9.516 -9.832 1.00 93.50 101 VAL A N 1
ATOM 766 C CA . VAL A 1 101 ? -3.640 -10.861 -9.609 1.00 93.50 101 VAL A CA 1
ATOM 767 C C . VAL A 1 101 ? -4.143 -11.429 -8.287 1.00 93.50 101 VAL A C 1
ATOM 769 O O . VAL A 1 101 ? -4.642 -12.553 -8.258 1.00 93.50 101 VAL A O 1
ATOM 772 N N . TRP A 1 102 ? -4.090 -10.652 -7.200 1.00 92.75 102 TRP A N 1
ATOM 773 C CA . TRP A 1 102 ? -4.587 -11.103 -5.900 1.00 92.75 102 TRP A CA 1
ATOM 774 C C . TRP A 1 102 ? -6.080 -11.461 -5.936 1.00 92.75 102 TRP A C 1
ATOM 776 O O . TRP A 1 102 ? -6.475 -12.501 -5.404 1.00 92.75 102 TRP A O 1
ATOM 786 N N . ARG A 1 103 ? -6.913 -10.644 -6.595 1.00 91.19 103 ARG A N 1
ATOM 787 C CA . ARG A 1 103 ? -8.344 -10.946 -6.775 1.00 91.19 103 ARG A CA 1
ATOM 788 C C . ARG A 1 103 ? -8.576 -12.183 -7.644 1.00 91.19 103 ARG A C 1
ATOM 790 O O . ARG A 1 103 ? -9.501 -12.932 -7.357 1.00 91.19 103 ARG A O 1
ATOM 797 N N . GLY A 1 104 ? -7.740 -12.417 -8.656 1.00 92.12 104 GLY A N 1
ATOM 798 C CA . GLY A 1 104 ? -7.820 -13.596 -9.523 1.00 92.12 104 GLY A CA 1
ATOM 799 C C . GLY A 1 104 ? -7.457 -14.906 -8.817 1.00 92.12 104 GLY A C 1
ATOM 800 O O . GLY A 1 104 ? -8.130 -15.914 -9.013 1.00 92.12 104 GLY A O 1
ATOM 801 N N . VAL A 1 105 ? -6.435 -14.897 -7.952 1.00 91.94 105 VAL A N 1
ATOM 802 C CA . VAL A 1 105 ? -6.007 -16.099 -7.202 1.00 91.94 105 VAL A CA 1
ATOM 803 C C . VAL A 1 105 ? -6.867 -16.384 -5.966 1.00 91.94 105 VAL A C 1
ATOM 805 O O . VAL A 1 105 ? -6.810 -17.480 -5.407 1.00 91.94 105 VAL A O 1
ATOM 808 N N . THR A 1 106 ? -7.641 -15.402 -5.501 1.00 91.38 106 THR A N 1
ATOM 809 C CA . THR A 1 106 ? -8.448 -15.518 -4.281 1.00 91.38 106 THR A CA 1
ATOM 810 C C . THR A 1 106 ? -9.855 -16.028 -4.615 1.00 91.38 106 THR A C 1
ATOM 812 O O . THR A 1 106 ? -10.523 -15.471 -5.485 1.00 91.38 106 THR A O 1
ATOM 815 N N . PRO A 1 107 ? -10.375 -17.055 -3.915 1.00 90.31 107 PRO A N 1
ATOM 816 C CA . PRO A 1 107 ? -11.703 -17.584 -4.202 1.00 90.31 107 PRO A CA 1
ATOM 817 C C . PRO A 1 107 ? -12.804 -16.540 -3.945 1.00 90.31 107 PRO A C 1
ATOM 819 O O . PRO A 1 107 ? -12.837 -15.889 -2.900 1.00 90.31 107 PRO A O 1
ATOM 822 N N . LYS A 1 108 ? -13.773 -16.442 -4.868 1.00 89.31 108 LYS A N 1
ATOM 823 C CA . LYS A 1 108 ? -14.944 -15.542 -4.785 1.00 89.31 108 LYS A CA 1
ATOM 824 C C . LYS A 1 108 ? -15.671 -15.521 -3.424 1.00 89.31 108 LYS A C 1
ATOM 826 O O . LYS A 1 108 ? -16.003 -14.423 -2.978 1.00 89.31 108 LYS A O 1
ATOM 831 N N . PRO A 1 109 ? -15.943 -16.653 -2.737 1.00 88.31 109 PRO A N 1
ATOM 832 C CA . PRO A 1 109 ? -16.590 -16.610 -1.420 1.00 88.31 109 PRO A CA 1
ATOM 833 C C . PRO A 1 109 ? -15.745 -15.892 -0.359 1.00 88.31 109 PRO A C 1
ATOM 835 O O . PRO A 1 109 ? -16.296 -15.176 0.474 1.00 88.31 109 PRO A O 1
ATOM 838 N N . LEU A 1 110 ? -14.415 -16.024 -0.416 1.00 88.75 110 LEU A N 1
ATOM 839 C CA . LEU A 1 110 ? -13.513 -15.321 0.494 1.00 88.75 110 LEU A CA 1
ATOM 840 C C . LEU A 1 110 ? -13.515 -13.815 0.215 1.00 88.75 110 LEU A C 1
ATOM 842 O O . LEU A 1 110 ? -13.561 -13.038 1.162 1.00 88.75 110 LEU A O 1
ATOM 846 N N . LEU A 1 111 ? -13.541 -13.408 -1.058 1.00 90.12 111 LEU A N 1
ATOM 847 C CA . LEU A 1 111 ? -13.662 -11.995 -1.439 1.00 90.12 111 LEU A CA 1
ATOM 848 C C . LEU A 1 111 ? -14.958 -11.377 -0.894 1.00 90.12 111 LEU A C 1
ATOM 850 O O . LEU A 1 111 ? -14.905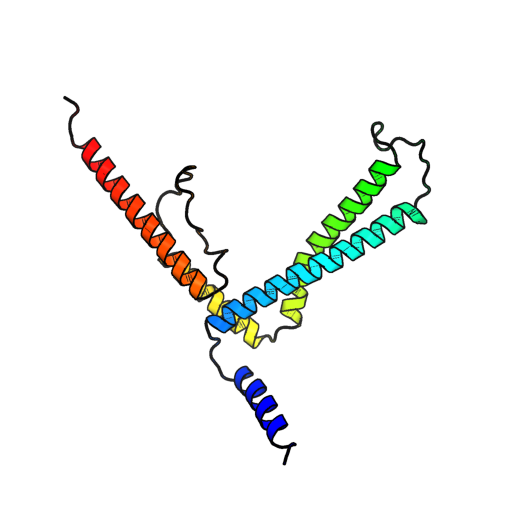 -10.364 -0.208 1.00 90.12 111 LEU A O 1
ATOM 854 N N . LYS A 1 112 ? -16.104 -12.048 -1.078 1.00 90.94 112 LYS A N 1
ATOM 855 C CA . LYS A 1 112 ? -17.390 -11.593 -0.516 1.00 90.94 112 LYS A CA 1
ATOM 856 C C . LYS A 1 112 ? -17.355 -11.485 1.012 1.00 90.94 112 LYS A C 1
ATOM 858 O O . LYS A 1 112 ? -17.901 -10.541 1.584 1.00 90.94 112 LYS A O 1
ATOM 863 N N . ALA A 1 113 ? -16.717 -12.446 1.684 1.00 89.81 113 ALA A N 1
ATOM 864 C CA . ALA A 1 113 ? -16.532 -12.387 3.128 1.00 89.81 113 ALA A CA 1
ATOM 865 C C . ALA A 1 113 ? -15.664 -11.182 3.522 1.00 89.81 113 ALA A C 1
ATOM 867 O O . ALA A 1 113 ? -16.036 -10.449 4.436 1.00 89.81 113 ALA A O 1
ATOM 868 N N . MET A 1 114 ? -14.565 -10.924 2.810 1.00 91.31 114 MET A N 1
ATOM 869 C CA . MET A 1 114 ? -13.705 -9.761 3.048 1.00 91.31 114 MET A CA 1
ATOM 870 C C . MET A 1 114 ? -14.455 -8.441 2.860 1.00 91.31 114 MET A C 1
ATOM 872 O O . MET A 1 114 ? -14.398 -7.614 3.765 1.00 91.31 114 MET A O 1
ATOM 876 N N . ASP A 1 115 ? -15.252 -8.299 1.799 1.00 91.94 115 ASP A N 1
ATOM 877 C CA . ASP A 1 115 ? -16.061 -7.096 1.555 1.00 91.94 115 ASP A CA 1
ATOM 878 C C . ASP A 1 115 ? -17.053 -6.829 2.702 1.00 91.94 115 ASP A C 1
ATOM 880 O O . ASP A 1 115 ? -17.266 -5.688 3.122 1.00 91.94 115 ASP A O 1
ATOM 884 N N . SER A 1 116 ? -17.660 -7.886 3.257 1.00 92.44 116 SER A N 1
ATOM 885 C CA . SER A 1 116 ? -18.559 -7.755 4.412 1.00 92.44 116 SER A CA 1
ATOM 886 C C . SER A 1 116 ? -17.821 -7.317 5.684 1.00 92.44 116 SER A C 1
ATOM 888 O O . SER A 1 116 ? -18.367 -6.561 6.491 1.00 92.44 116 SER A O 1
ATOM 890 N N . PHE A 1 117 ? -16.575 -7.763 5.863 1.00 91.75 117 PHE A N 1
ATOM 891 C CA . PHE A 1 117 ? -15.721 -7.363 6.979 1.00 91.75 117 PHE A CA 1
ATOM 892 C C . PHE A 1 117 ? -15.171 -5.951 6.804 1.00 91.75 117 PHE A C 1
ATOM 894 O O . PHE A 1 117 ? -15.084 -5.229 7.793 1.00 91.75 117 PHE A O 1
ATOM 901 N N . ASP A 1 118 ? -14.862 -5.531 5.577 1.00 92.00 118 ASP A N 1
ATOM 902 C CA . ASP A 1 118 ? -14.449 -4.163 5.259 1.00 92.00 118 ASP A CA 1
ATOM 903 C C . ASP A 1 118 ? -15.548 -3.163 5.627 1.00 92.00 118 ASP A C 1
ATOM 905 O O . ASP A 1 118 ? -15.273 -2.160 6.289 1.00 92.00 118 ASP A O 1
ATOM 909 N N . LYS A 1 119 ? -16.811 -3.477 5.303 1.00 93.25 119 LYS A N 1
ATOM 910 C CA . LYS A 1 119 ? -17.968 -2.665 5.717 1.00 93.25 119 LYS A CA 1
ATOM 911 C C . LYS A 1 119 ? -18.091 -2.582 7.240 1.00 93.25 119 LYS A C 1
ATOM 913 O O . LYS A 1 119 ? -18.140 -1.487 7.794 1.00 93.25 119 LYS A O 1
ATOM 918 N N . GLN A 1 120 ? -18.055 -3.724 7.930 1.00 93.31 120 GLN A N 1
ATOM 919 C CA . GLN A 1 120 ? -18.120 -3.761 9.398 1.00 93.31 120 GLN A CA 1
ATOM 920 C C . GLN A 1 120 ? -16.942 -3.029 10.055 1.00 93.31 120 GLN A C 1
ATOM 922 O O . GLN A 1 120 ? -17.098 -2.373 11.087 1.00 93.31 120 GLN A O 1
ATOM 927 N N . PHE A 1 121 ? -15.743 -3.149 9.488 1.00 93.12 121 PHE A N 1
ATOM 928 C CA . PHE A 1 121 ? -14.556 -2.451 9.961 1.00 93.12 121 PHE A CA 1
ATOM 929 C C . PHE A 1 121 ? -14.726 -0.940 9.805 1.00 93.12 121 PHE A C 1
ATOM 931 O O . PHE A 1 121 ? -14.497 -0.199 10.762 1.00 93.12 121 PHE A O 1
ATOM 938 N N . PHE A 1 122 ? -15.196 -0.494 8.640 1.00 92.31 122 PHE A N 1
ATOM 939 C CA . PHE A 1 122 ? -15.473 0.911 8.376 1.00 92.31 122 PHE A CA 1
ATOM 940 C C . PHE A 1 122 ? -16.516 1.482 9.341 1.00 92.31 122 PHE A C 1
ATOM 942 O O . PHE A 1 122 ? -16.305 2.559 9.893 1.00 92.31 122 PHE A O 1
ATOM 949 N N . GLU A 1 123 ? -17.599 0.756 9.622 1.00 93.56 123 GLU A N 1
ATOM 950 C CA . GLU A 1 123 ? -18.611 1.173 10.602 1.00 93.56 123 GLU A CA 1
ATOM 951 C C . GLU A 1 123 ? -18.026 1.332 12.010 1.00 93.56 123 GLU A C 1
ATOM 953 O O . GLU A 1 123 ? -18.289 2.324 12.697 1.00 93.56 123 GLU A O 1
ATOM 958 N N . ARG A 1 124 ? -17.169 0.393 12.432 1.00 92.75 124 ARG A N 1
ATOM 959 C CA . ARG A 1 124 ? -16.466 0.477 13.720 1.00 92.75 124 ARG A CA 1
ATOM 960 C C . ARG A 1 124 ? -15.537 1.687 13.768 1.00 92.75 124 ARG A C 1
ATOM 962 O O . ARG A 1 124 ? -15.601 2.454 14.727 1.00 92.75 124 ARG A O 1
ATOM 969 N N . VAL A 1 125 ? -14.717 1.900 12.739 1.00 92.12 125 VAL A N 1
ATOM 970 C CA . VAL A 1 125 ? -13.836 3.077 12.644 1.00 92.12 125 VAL A CA 1
ATOM 971 C C . VAL A 1 125 ? -14.662 4.361 12.662 1.00 92.12 125 VAL A C 1
ATOM 973 O O . VAL A 1 125 ? -14.365 5.276 13.430 1.00 92.12 125 VAL A O 1
ATOM 976 N N . ARG A 1 126 ? -15.757 4.411 11.896 1.00 90.56 126 ARG A N 1
ATOM 977 C CA . ARG A 1 126 ? -16.659 5.565 11.826 1.00 90.56 126 ARG A CA 1
ATOM 978 C C . ARG A 1 126 ? -17.264 5.918 13.183 1.00 90.56 126 ARG A C 1
ATOM 980 O O . ARG A 1 126 ? -17.410 7.102 13.478 1.00 90.56 126 ARG A O 1
ATOM 987 N N . LYS A 1 127 ? -17.592 4.923 14.009 1.00 90.19 127 LYS A N 1
ATOM 988 C CA . LYS A 1 127 ? -18.130 5.130 15.362 1.00 90.19 127 LYS A CA 1
ATOM 989 C C . LYS A 1 127 ? -17.111 5.756 16.317 1.00 90.19 127 LYS A C 1
ATOM 991 O O . LYS A 1 127 ? -17.484 6.579 17.146 1.00 90.19 127 LYS A O 1
ATOM 996 N N . TYR A 1 128 ? -15.844 5.352 16.228 1.00 88.31 128 TYR A N 1
ATOM 997 C CA . TYR A 1 128 ? -14.802 5.774 17.174 1.00 88.31 128 TYR A CA 1
ATOM 998 C C . TYR A 1 128 ? -13.945 6.949 16.690 1.00 88.31 128 TYR A C 1
ATOM 1000 O O . TYR A 1 128 ? -13.149 7.467 17.476 1.00 88.31 128 TYR A O 1
ATOM 1008 N N . ARG A 1 129 ? -14.102 7.384 15.434 1.00 84.38 129 ARG A N 1
ATOM 1009 C CA . ARG A 1 129 ? -13.379 8.544 14.903 1.00 84.38 129 ARG A CA 1
ATOM 1010 C C . ARG A 1 129 ? -13.822 9.843 15.597 1.00 84.38 129 ARG A C 1
ATOM 1012 O O . ARG A 1 129 ? -15.006 9.998 15.912 1.00 84.38 129 ARG A O 1
ATOM 1019 N N . PRO A 1 130 ? -12.920 10.815 15.793 1.00 78.69 130 PRO A N 1
ATOM 1020 C CA . PRO A 1 130 ? -13.287 12.135 16.277 1.00 78.69 130 PRO A CA 1
ATOM 1021 C C . PRO A 1 130 ? -14.158 12.836 15.223 1.00 78.69 130 PRO A C 1
ATOM 1023 O O . PRO A 1 130 ? -13.727 13.033 14.091 1.00 78.69 130 PRO A O 1
ATOM 1026 N N . GLN A 1 131 ? -15.383 13.220 15.589 1.00 68.44 131 GLN A N 1
ATOM 1027 C CA . GLN A 1 131 ? -16.296 13.997 14.728 1.00 68.44 131 GLN A CA 1
ATOM 1028 C C . GLN A 1 131 ? -16.052 15.518 14.825 1.00 68.44 131 GLN A C 1
ATOM 1030 O O . GLN A 1 131 ? -16.805 16.316 14.280 1.00 68.44 131 GLN A O 1
ATOM 1035 N N . GLY A 1 132 ? -15.027 15.936 15.576 1.00 65.00 132 GLY A N 1
ATOM 1036 C CA . GLY A 1 132 ? -14.669 17.342 15.757 1.00 65.00 132 GLY A CA 1
ATOM 1037 C C . GLY A 1 132 ? -13.780 17.883 14.638 1.00 65.00 132 GLY A C 1
ATOM 1038 O O . GLY A 1 132 ? -13.237 17.123 13.841 1.00 65.00 132 GLY A O 1
ATOM 1039 N N . GLN A 1 133 ? -13.601 19.209 14.622 1.00 60.09 133 GLN A N 1
ATOM 1040 C CA . GLN A 1 133 ? -12.680 19.889 13.709 1.00 60.09 133 GLN A CA 1
ATOM 1041 C C . GLN A 1 133 ? -11.299 19.226 13.725 1.00 60.09 133 GLN A C 1
ATOM 1043 O O . GLN A 1 133 ? -10.689 19.059 14.785 1.00 60.09 133 GLN A O 1
ATOM 1048 N N . LEU A 1 134 ? -10.824 18.887 12.526 1.00 60.41 134 LEU A N 1
ATOM 1049 C CA . LEU A 1 134 ? -9.477 18.402 12.261 1.00 60.41 134 LEU A CA 1
ATOM 1050 C C . LEU A 1 134 ? -8.469 19.418 12.817 1.00 60.41 134 LEU A C 1
ATOM 1052 O O . LEU A 1 134 ? -8.319 20.512 12.278 1.00 60.41 134 LEU A O 1
ATOM 1056 N N . ARG A 1 135 ? -7.791 19.089 13.922 1.00 64.31 135 ARG A N 1
ATOM 1057 C CA . ARG A 1 135 ? -6.709 19.938 14.439 1.00 64.31 135 ARG A CA 1
ATOM 1058 C C . ARG A 1 135 ? -5.405 19.526 13.761 1.00 64.31 135 ARG A C 1
ATOM 1060 O O . ARG A 1 135 ? -4.789 18.551 14.181 1.00 64.31 135 ARG A O 1
ATOM 1067 N N . LEU A 1 136 ? -4.980 20.281 12.749 1.00 61.19 136 LEU A N 1
ATOM 1068 C CA . LEU A 1 136 ? -3.605 20.247 12.236 1.00 61.19 136 LEU A CA 1
ATOM 1069 C C . LEU A 1 136 ? -2.695 21.006 13.218 1.00 61.19 136 LEU A C 1
ATOM 1071 O O . LEU A 1 136 ? -2.304 22.144 12.979 1.00 61.19 136 LEU A O 1
ATOM 1075 N N . SER A 1 137 ? -2.420 20.419 14.383 1.00 62.44 137 SER A N 1
ATOM 1076 C CA . SER A 1 137 ? -1.417 20.961 15.304 1.00 62.44 137 SER A CA 1
ATOM 1077 C C . SER A 1 137 ? -0.092 20.239 15.081 1.00 62.44 137 SER A C 1
ATOM 1079 O O . SER A 1 137 ? -0.053 19.013 15.114 1.00 62.44 137 SER A O 1
ATOM 1081 N N . LEU A 1 138 ? 0.989 20.996 14.868 1.00 61.44 138 LEU A N 1
ATOM 1082 C CA . LEU A 1 138 ? 2.341 20.453 14.664 1.00 61.44 138 LEU A CA 1
ATOM 1083 C C . LEU A 1 138 ? 2.894 19.737 15.913 1.00 61.44 138 LEU A C 1
ATOM 1085 O O . LEU A 1 138 ? 3.754 18.875 15.792 1.00 61.44 138 LEU A O 1
ATOM 1089 N N . GLN A 1 139 ? 2.389 20.077 17.104 1.00 70.06 139 GLN A N 1
ATOM 1090 C CA . GLN A 1 139 ? 2.860 19.540 18.389 1.00 70.06 139 GLN A CA 1
ATOM 1091 C C . GLN A 1 139 ? 2.124 18.259 18.808 1.00 70.06 139 GLN A C 1
ATOM 1093 O O . GLN A 1 139 ? 2.704 17.388 19.445 1.00 70.06 139 GLN A O 1
ATOM 1098 N N . ASP A 1 140 ? 0.849 18.133 18.436 1.00 66.69 140 ASP A N 1
ATOM 1099 C CA . ASP A 1 140 ? 0.010 16.963 18.699 1.00 66.69 140 ASP A CA 1
ATOM 1100 C C . ASP A 1 140 ? -0.625 16.537 17.362 1.00 66.69 140 ASP A C 1
ATOM 1102 O O . ASP A 1 140 ? -1.749 16.961 17.050 1.00 66.69 140 ASP A O 1
ATOM 1106 N N . PRO A 1 141 ? 0.087 15.741 16.536 1.00 71.56 141 PRO A N 1
ATOM 1107 C CA . PRO A 1 141 ? -0.431 15.321 15.245 1.00 71.56 141 PRO A CA 1
ATOM 1108 C C . PRO A 1 141 ? -1.708 14.505 15.442 1.00 71.56 141 PRO A C 1
ATOM 1110 O O . PRO A 1 141 ? -1.830 13.690 16.363 1.00 71.56 141 PRO A O 1
ATOM 1113 N N . MET A 1 142 ? -2.684 14.733 14.568 1.00 69.88 142 MET A N 1
ATOM 1114 C CA . MET A 1 142 ? -3.976 14.070 14.670 1.00 69.88 142 MET A CA 1
ATOM 1115 C C . MET A 1 142 ? -3.817 12.545 14.533 1.00 69.88 142 MET A C 1
ATOM 1117 O O . MET A 1 142 ? -3.072 12.078 13.666 1.00 69.88 142 MET A O 1
ATOM 1121 N N . PRO A 1 143 ? -4.512 11.743 15.361 1.00 80.44 143 PRO A N 1
ATOM 1122 C CA . PRO A 1 143 ? -4.506 10.299 15.191 1.00 80.44 143 PRO A CA 1
ATOM 1123 C C . PRO A 1 143 ? -5.128 9.908 13.843 1.00 80.44 143 PRO A C 1
ATOM 1125 O O . PRO A 1 143 ? -6.023 10.582 13.339 1.00 80.44 143 PRO A O 1
ATOM 1128 N N . ASP A 1 144 ? -4.650 8.795 13.280 1.00 83.88 144 ASP A N 1
ATOM 1129 C CA . ASP A 1 144 ? -5.096 8.243 11.993 1.00 83.88 144 ASP A CA 1
ATOM 1130 C C . ASP A 1 144 ? -6.633 8.215 11.897 1.00 83.88 144 ASP A C 1
ATOM 1132 O O . ASP A 1 144 ? -7.300 7.537 12.683 1.00 83.88 144 ASP A O 1
ATOM 1136 N N . TYR A 1 145 ? -7.182 8.982 10.953 1.00 81.50 145 TYR A N 1
ATOM 1137 C CA . TYR A 1 145 ? -8.615 9.248 10.843 1.00 81.50 145 TYR A CA 1
ATOM 1138 C C . TYR A 1 145 ? -9.406 8.071 10.262 1.00 81.50 145 TYR A C 1
ATOM 1140 O O . TYR A 1 145 ? -10.540 7.820 10.674 1.00 81.50 145 TYR A O 1
ATOM 1148 N N . TYR A 1 146 ? -8.801 7.338 9.326 1.00 80.50 146 TYR A N 1
ATOM 1149 C CA . TYR A 1 146 ? -9.435 6.227 8.610 1.00 80.50 146 TYR A CA 1
ATOM 1150 C C . TYR A 1 146 ? -8.969 4.856 9.108 1.00 80.50 146 TYR A C 1
ATOM 1152 O O . TYR A 1 146 ? -9.526 3.831 8.716 1.00 80.50 146 TYR A O 1
ATOM 1160 N N . GLY A 1 147 ? -7.976 4.821 10.000 1.00 84.75 147 GLY A N 1
ATOM 1161 C CA . GLY A 1 147 ? -7.406 3.569 10.484 1.00 84.75 147 GLY A CA 1
ATOM 1162 C C . GLY A 1 147 ? -6.641 2.831 9.386 1.00 84.75 147 GLY A C 1
ATOM 1163 O O . GLY A 1 147 ? -6.586 1.601 9.404 1.00 84.75 147 GLY A O 1
ATOM 1164 N N . GLU A 1 148 ? -6.055 3.558 8.433 1.00 82.50 148 GLU A N 1
ATOM 1165 C CA . GLU A 1 148 ? -5.259 2.991 7.338 1.00 82.50 148 GLU A CA 1
ATOM 1166 C C . GLU A 1 148 ? -4.115 2.124 7.866 1.00 82.50 148 GLU A C 1
ATOM 1168 O O . GLU A 1 148 ? -3.806 1.067 7.312 1.00 82.50 148 GLU A O 1
ATOM 1173 N N . LYS A 1 149 ? -3.527 2.526 8.998 1.00 86.25 149 LYS A N 1
ATOM 1174 C CA . LYS A 1 149 ? -2.402 1.824 9.628 1.00 86.25 149 LYS A CA 1
ATOM 1175 C C . LYS A 1 149 ? -2.829 0.585 10.422 1.00 86.25 149 LYS A C 1
ATOM 1177 O O . LYS A 1 149 ? -1.976 -0.153 10.921 1.00 86.25 149 LYS A O 1
ATOM 1182 N N . VAL A 1 150 ? -4.131 0.319 10.5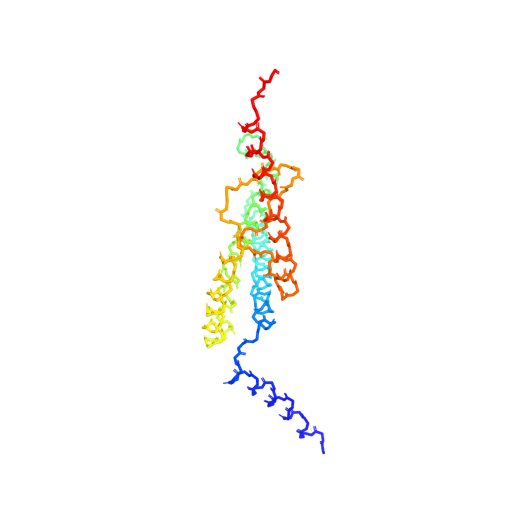58 1.00 90.00 150 VAL A N 1
ATOM 1183 C CA . VAL A 1 150 ? -4.643 -0.835 11.307 1.00 90.00 150 VAL A CA 1
ATOM 1184 C C . VAL A 1 150 ? -4.509 -2.103 10.465 1.00 90.00 150 VAL A C 1
ATOM 1186 O O . VAL A 1 150 ? -5.328 -2.410 9.602 1.00 90.00 150 VAL A O 1
ATOM 1189 N N . THR A 1 151 ? -3.463 -2.876 10.757 1.00 87.88 151 THR A N 1
ATOM 1190 C CA . THR A 1 151 ? -3.161 -4.137 10.058 1.00 87.88 151 THR A CA 1
ATOM 1191 C C . THR A 1 151 ? -3.305 -5.376 10.945 1.00 87.88 151 THR A C 1
ATOM 1193 O O . THR A 1 151 ? -2.989 -6.487 10.522 1.00 87.88 151 THR A O 1
ATOM 1196 N N . SER A 1 152 ? -3.734 -5.219 12.196 1.00 93.06 152 SER A N 1
ATOM 1197 C CA . SER A 1 152 ? -3.932 -6.320 13.140 1.00 93.06 152 SER A CA 1
ATOM 1198 C C . SER A 1 152 ? -4.952 -5.948 14.213 1.00 93.06 152 SER A C 1
ATOM 1200 O O . SER A 1 152 ? -5.245 -4.772 14.436 1.00 93.06 152 SER A O 1
ATOM 1202 N N . VAL A 1 153 ? -5.453 -6.953 14.935 1.00 92.56 153 VAL A N 1
ATOM 1203 C CA . VAL A 1 153 ? -6.359 -6.737 16.075 1.00 92.56 153 VAL A CA 1
ATOM 1204 C C . VAL A 1 153 ? -5.668 -5.955 17.199 1.00 92.56 153 VAL A C 1
ATOM 1206 O O . VAL A 1 153 ? -6.288 -5.091 17.816 1.00 92.56 153 VAL A O 1
ATOM 1209 N N . ALA A 1 154 ? -4.380 -6.213 17.451 1.00 92.75 154 ALA A N 1
ATOM 1210 C CA . ALA A 1 154 ? -3.596 -5.453 18.425 1.00 92.75 154 ALA A CA 1
ATOM 1211 C C . ALA A 1 154 ? -3.461 -3.980 18.005 1.00 92.75 154 ALA A C 1
ATOM 1213 O O . ALA A 1 154 ? -3.772 -3.088 18.793 1.00 92.75 154 ALA A O 1
ATOM 1214 N N . GLY A 1 155 ? -3.136 -3.731 16.731 1.00 91.88 155 GLY A N 1
ATOM 1215 C CA . GLY A 1 155 ? -3.071 -2.381 16.169 1.00 91.88 155 GLY A CA 1
ATOM 1216 C C . GLY A 1 155 ? -4.415 -1.652 16.232 1.00 91.88 155 GLY A C 1
ATOM 1217 O O . GLY A 1 155 ? -4.455 -0.456 16.502 1.00 91.88 155 GLY A O 1
ATOM 1218 N N . TYR A 1 156 ? -5.533 -2.369 16.080 1.00 93.31 156 TYR A N 1
ATOM 1219 C CA . TYR A 1 156 ? -6.867 -1.793 16.265 1.00 93.31 156 TYR A CA 1
ATOM 1220 C C . TYR A 1 156 ? -7.102 -1.333 17.713 1.00 93.31 156 TYR A C 1
ATOM 1222 O O . TYR A 1 156 ? -7.629 -0.246 17.944 1.00 93.31 156 TYR A O 1
ATOM 1230 N N . ARG A 1 157 ? -6.667 -2.116 18.709 1.00 93.31 157 ARG A N 1
ATOM 1231 C CA . ARG A 1 157 ? -6.768 -1.729 20.130 1.00 93.31 157 ARG A CA 1
ATOM 1232 C C . ARG A 1 157 ? -5.910 -0.504 20.444 1.00 93.31 157 ARG A C 1
ATOM 1234 O O . ARG A 1 157 ? -6.358 0.384 21.165 1.00 93.31 157 ARG A O 1
ATOM 1241 N N . GLU A 1 158 ? -4.697 -0.440 19.906 1.00 92.88 158 GLU A N 1
ATOM 1242 C CA . GLU A 1 158 ? -3.828 0.736 20.037 1.00 92.88 158 GLU A CA 1
ATOM 1243 C C . GLU A 1 158 ? -4.433 1.969 19.372 1.00 92.88 158 GLU A C 1
ATOM 1245 O O . GLU A 1 158 ? -4.428 3.055 19.953 1.00 92.88 158 GLU A O 1
ATOM 1250 N N . TRP A 1 159 ? -5.006 1.795 18.183 1.00 92.56 159 TRP A N 1
ATOM 1251 C CA . TRP A 1 159 ? -5.716 2.854 17.482 1.00 92.56 159 TRP A CA 1
ATOM 1252 C C . TRP A 1 159 ? -6.874 3.394 18.332 1.00 92.56 159 TRP A C 1
ATOM 1254 O O . TRP A 1 159 ? -6.949 4.602 18.547 1.00 92.56 159 TRP A O 1
ATOM 1264 N N . LEU A 1 160 ? -7.691 2.525 18.940 1.00 92.75 160 LEU A N 1
ATOM 1265 C CA . LEU A 1 160 ? -8.760 2.942 19.859 1.00 92.75 160 LEU A CA 1
ATOM 1266 C C . LEU A 1 160 ? -8.236 3.730 21.070 1.00 92.75 160 LEU A C 1
ATOM 1268 O O . LEU A 1 160 ? -8.854 4.720 21.470 1.00 92.75 160 LEU A O 1
ATOM 1272 N N . LYS A 1 161 ? -7.094 3.330 21.646 1.00 92.19 161 LYS A N 1
ATOM 1273 C CA . LYS A 1 161 ? -6.444 4.084 22.734 1.00 92.19 161 LYS A CA 1
ATOM 1274 C C . LYS A 1 161 ? -6.036 5.484 22.267 1.00 92.19 161 LYS A C 1
ATOM 1276 O O . LYS A 1 161 ? -6.322 6.457 22.962 1.00 92.19 161 LYS A O 1
ATOM 1281 N N . LYS A 1 162 ? -5.440 5.605 21.075 1.00 90.44 162 LYS A N 1
ATOM 1282 C CA . LYS A 1 162 ? -5.066 6.903 20.484 1.00 90.44 162 LYS A CA 1
ATOM 1283 C C . LYS A 1 162 ? -6.289 7.797 20.266 1.00 90.44 162 LYS A C 1
ATOM 1285 O O . LYS A 1 162 ? -6.250 8.963 20.655 1.00 90.44 162 LYS A O 1
ATOM 1290 N N . GLN A 1 163 ? -7.392 7.245 19.753 1.00 89.69 163 GLN A N 1
ATOM 1291 C CA . GLN A 1 163 ? -8.642 7.997 19.587 1.00 89.69 163 GLN A CA 1
ATOM 1292 C C . GLN A 1 163 ? -9.226 8.463 20.925 1.00 89.69 163 GLN A C 1
ATOM 1294 O O . GLN A 1 163 ? -9.654 9.610 21.053 1.00 89.69 163 GLN A O 1
ATOM 1299 N N . ARG A 1 164 ? -9.204 7.606 21.954 1.00 89.38 164 ARG A N 1
ATOM 1300 C CA . ARG A 1 164 ? -9.668 7.969 23.302 1.00 89.38 164 ARG A CA 1
ATOM 1301 C C . ARG A 1 164 ? -8.827 9.092 23.908 1.00 89.38 164 ARG A C 1
ATOM 1303 O O . ARG A 1 164 ? -9.397 10.052 24.417 1.00 89.38 164 ARG A O 1
ATOM 1310 N N . ASN A 1 165 ? -7.501 8.993 23.828 1.00 88.44 165 ASN A N 1
ATOM 1311 C CA . ASN A 1 165 ? -6.594 10.013 24.358 1.00 88.44 165 ASN A CA 1
ATOM 1312 C C . ASN A 1 165 ? -6.799 11.357 23.653 1.00 88.44 165 ASN A C 1
ATOM 1314 O O . ASN A 1 165 ? -6.853 12.396 24.309 1.00 88.44 165 ASN A O 1
ATOM 1318 N N . TYR A 1 166 ? -6.979 11.337 22.331 1.00 85.94 166 TYR A N 1
ATOM 1319 C CA . TYR A 1 166 ? -7.291 12.538 21.562 1.00 85.94 166 TYR A CA 1
ATOM 1320 C C . TYR A 1 166 ? -8.626 13.156 21.987 1.00 85.94 166 TYR A C 1
ATOM 1322 O O . TYR A 1 166 ? -8.686 14.356 22.250 1.00 85.94 166 TYR A O 1
ATOM 1330 N N . ARG A 1 167 ? -9.675 12.337 22.142 1.00 84.88 167 ARG A N 1
ATOM 1331 C CA . ARG A 1 167 ? -10.987 12.804 22.607 1.00 84.88 167 ARG A CA 1
ATOM 1332 C C . ARG A 1 167 ? -10.886 13.509 23.963 1.00 84.88 167 ARG A C 1
ATOM 1334 O O . ARG A 1 167 ? -11.307 14.658 24.062 1.00 84.88 167 ARG A O 1
ATOM 1341 N N . ILE A 1 168 ? -10.233 12.883 24.945 1.00 85.81 168 ILE A N 1
ATOM 1342 C CA . ILE A 1 168 ? -10.024 13.455 26.288 1.00 85.81 168 ILE A CA 1
ATOM 1343 C C . ILE A 1 168 ? -9.288 14.801 26.208 1.00 85.81 168 ILE A C 1
ATOM 1345 O O . ILE A 1 168 ? -9.730 15.784 26.803 1.00 85.81 168 ILE A O 1
ATOM 1349 N N . LYS A 1 169 ? -8.199 14.882 25.429 1.00 83.31 169 LYS A N 1
ATOM 1350 C CA . LYS A 1 169 ? -7.454 16.137 25.223 1.00 83.31 169 LYS A CA 1
ATOM 1351 C C . LYS A 1 169 ? -8.340 17.231 24.617 1.00 83.31 169 LYS A C 1
ATOM 1353 O O . LYS A 1 169 ? -8.301 18.378 25.061 1.00 83.31 169 LYS A O 1
ATOM 1358 N N . THR A 1 170 ? -9.145 16.893 23.608 1.00 80.31 170 THR A N 1
ATOM 1359 C CA . THR A 1 170 ? -10.019 17.867 22.937 1.00 80.31 170 THR A CA 1
ATOM 1360 C C . THR A 1 170 ? -11.178 18.342 23.810 1.00 80.31 170 THR A C 1
ATOM 1362 O O . THR A 1 170 ? -11.487 19.532 23.795 1.00 80.31 170 THR A O 1
ATOM 1365 N N . GLU A 1 171 ? -11.798 17.455 24.587 1.00 80.81 171 GLU A N 1
ATOM 1366 C CA . GLU A 1 171 ? -12.874 17.799 25.525 1.00 80.81 171 GLU A CA 1
ATOM 1367 C C . GLU A 1 171 ? -12.348 18.685 26.658 1.00 80.81 171 GLU A C 1
ATOM 1369 O O . GLU A 1 171 ? -12.901 19.759 26.903 1.00 80.81 171 GLU A O 1
ATOM 1374 N N . GLY A 1 172 ? -11.215 18.314 27.264 1.00 78.12 172 GLY A N 1
ATOM 1375 C CA . GLY A 1 172 ? -10.562 19.129 28.292 1.00 78.12 172 GLY A CA 1
ATOM 1376 C C . GLY A 1 172 ? -10.160 20.516 27.781 1.00 78.12 172 GLY A C 1
ATOM 1377 O O . GLY A 1 172 ? -10.333 21.516 28.478 1.00 78.12 172 GLY A O 1
ATOM 1378 N N . PHE A 1 173 ? -9.685 20.612 26.535 1.00 73.44 173 PHE A N 1
ATOM 1379 C CA . PHE A 1 173 ? -9.380 21.900 25.911 1.00 73.44 173 PHE A CA 1
ATOM 1380 C C . PHE A 1 173 ? -10.633 22.761 25.694 1.00 73.44 173 PHE A C 1
ATOM 1382 O O . PHE A 1 173 ? -10.609 23.959 25.986 1.00 73.44 173 PHE A O 1
ATOM 1389 N N . LYS A 1 174 ? -11.737 22.172 25.212 1.00 75.94 174 LYS A N 1
ATOM 1390 C CA . LYS A 1 174 ? -13.010 22.890 25.029 1.00 75.94 174 LYS A CA 1
ATOM 1391 C C . LYS A 1 174 ? -13.535 23.441 26.355 1.00 75.94 174 LYS A C 1
ATOM 1393 O O . LYS A 1 174 ? -13.877 24.619 26.399 1.00 75.94 174 LYS A O 1
ATOM 1398 N N . ALA A 1 175 ? -13.511 22.635 27.417 1.00 76.69 175 ALA A N 1
ATOM 1399 C CA . ALA A 1 175 ? -13.935 23.046 28.756 1.00 76.69 175 ALA A CA 1
ATOM 1400 C C . ALA A 1 175 ? -13.084 24.204 29.312 1.00 76.69 175 ALA A C 1
ATOM 1402 O O . ALA A 1 175 ? -13.610 25.190 29.820 1.00 76.69 175 ALA A O 1
ATOM 1403 N N . ARG A 1 176 ? -11.754 24.154 29.150 1.00 76.12 176 ARG A N 1
ATOM 1404 C CA . ARG A 1 176 ? -10.876 25.272 29.550 1.00 76.12 176 ARG A CA 1
ATOM 1405 C C . ARG A 1 176 ? -11.163 26.550 28.759 1.00 76.12 176 ARG A C 1
ATOM 1407 O O . ARG A 1 176 ? -11.132 27.645 29.317 1.00 76.12 176 ARG A O 1
ATOM 1414 N N . LYS A 1 177 ? -11.431 26.422 27.456 1.00 76.00 177 LYS A N 1
ATOM 1415 C CA . LYS A 1 177 ? -11.725 27.563 26.582 1.00 76.00 177 LYS A CA 1
ATOM 1416 C C . LYS A 1 177 ? -13.080 28.200 26.896 1.00 76.00 177 LYS A C 1
ATOM 1418 O O . LYS A 1 177 ? -13.185 29.417 26.786 1.00 76.00 177 LYS A O 1
ATOM 1423 N N . SER A 1 178 ? -14.096 27.421 27.278 1.00 75.12 178 SER A N 1
ATOM 1424 C CA . SER A 1 178 ? -15.385 27.977 27.707 1.00 75.12 178 SER A CA 1
ATOM 1425 C C . SER A 1 178 ? -15.253 28.751 29.017 1.00 75.12 178 SER A C 1
ATOM 1427 O O . SER A 1 178 ? -15.741 29.871 29.077 1.00 75.12 178 SER A O 1
ATOM 1429 N N . ILE A 1 179 ? -14.504 28.231 29.999 1.00 78.75 179 ILE A N 1
ATOM 1430 C CA . ILE A 1 179 ? -14.267 28.918 31.283 1.00 78.75 179 ILE A CA 1
ATOM 1431 C C . ILE A 1 179 ? -13.566 30.269 31.077 1.00 78.75 179 ILE A C 1
ATOM 1433 O O . ILE A 1 179 ? -14.013 31.282 31.602 1.00 78.75 179 ILE A O 1
ATOM 1437 N N . LYS A 1 180 ? -12.501 30.323 30.264 1.00 72.75 180 LYS A N 1
ATOM 1438 C CA . LYS A 1 180 ? -11.799 31.592 29.983 1.00 72.75 180 LYS A CA 1
ATOM 1439 C C . LYS A 1 180 ? -12.660 32.639 29.269 1.00 72.75 180 LYS A C 1
ATOM 1441 O O . LYS A 1 180 ? -12.322 33.810 29.319 1.00 72.75 180 LYS A O 1
ATOM 1446 N N . ARG A 1 181 ? -13.725 32.232 28.572 1.00 72.25 181 ARG A N 1
ATOM 1447 C CA . ARG A 1 181 ? -14.643 33.158 27.885 1.00 72.25 181 ARG A CA 1
ATOM 1448 C C . ARG A 1 181 ? -15.712 33.734 28.809 1.00 72.25 181 ARG A C 1
ATOM 1450 O O . ARG A 1 181 ? -16.261 34.776 28.490 1.00 72.25 181 ARG A O 1
ATOM 1457 N N . THR A 1 182 ? -16.030 33.047 29.904 1.00 74.12 182 THR A N 1
ATOM 1458 C CA . THR A 1 182 ? -17.057 33.466 30.869 1.00 74.12 182 THR A CA 1
ATOM 1459 C C . THR A 1 182 ? -16.512 34.315 32.014 1.00 74.12 182 THR A C 1
ATOM 1461 O O . THR A 1 182 ? -17.300 34.918 32.730 1.00 74.12 182 THR A O 1
ATOM 1464 N N . VAL A 1 183 ? -15.192 34.369 32.209 1.00 68.06 183 VAL A N 1
ATOM 1465 C CA . VAL A 1 183 ? -14.572 35.254 33.204 1.00 68.06 183 VAL A CA 1
ATOM 1466 C C . VAL A 1 183 ? -14.319 36.616 32.540 1.00 68.06 183 VAL A C 1
ATOM 1468 O O . VAL A 1 183 ? -13.535 36.654 31.588 1.00 68.06 183 VAL A O 1
ATOM 1471 N N . PRO A 1 184 ? -14.970 37.714 32.976 1.00 64.88 184 PRO A N 1
ATOM 1472 C CA . PRO A 1 184 ? -14.668 39.045 32.462 1.00 64.88 184 PRO A CA 1
ATOM 1473 C C . PRO A 1 184 ? -13.221 39.404 32.816 1.00 64.88 184 PRO A C 1
ATOM 1475 O O . PRO A 1 184 ? -12.782 39.201 33.948 1.00 64.88 184 PRO A O 1
ATOM 1478 N N . SER A 1 185 ? -12.467 39.890 31.832 1.00 65.94 185 SER A N 1
ATOM 1479 C CA . SER A 1 185 ? -11.140 40.459 32.055 1.00 65.94 185 SER A CA 1
ATOM 1480 C C . SER A 1 185 ? -11.301 41.750 32.855 1.00 65.94 185 SER A C 1
ATOM 1482 O O . SER A 1 185 ? -11.802 42.733 32.307 1.00 65.94 185 SER A O 1
ATOM 1484 N N . ILE A 1 186 ? -10.950 41.697 34.141 1.00 56.34 186 ILE A N 1
ATOM 1485 C CA . ILE A 1 186 ? -10.728 42.873 34.994 1.00 56.34 186 ILE A CA 1
ATOM 1486 C C . ILE A 1 186 ? -9.443 43.560 34.536 1.00 56.34 186 ILE A C 1
ATOM 1488 O O . ILE A 1 186 ? -8.479 42.817 34.229 1.00 56.34 186 ILE A O 1
#

Sequence (186 aa):
MRSLQTKVQSQSQKQQIQQQKLTWTQYFANKKRARRYELGVSGVSGTLSFIGGSYYFMAVKEFDPTELVFGMMDASIAYSLGAMAVGITGAVAGVFLGGAVWRGVTPKPLLKAMDSFDKQFFERVRKYRPQGQLRLSLQDPMPDYYGEKVTSVAGYREWLKKQRNYRIKTEGFKARKSIKRTVPSI

Organism: NCBI:txid109957

pLDDT: mean 82.04, std 14.23, range [42.38, 96.5]

=== Feature glossary ===
The record interleaves many kinds of information about one protein. Here is each kind framed as the question it answers.

Q: What does the local fold look like, residue by residue?
A: The Foldseek 3Di string encodes local tertiary geometry as a 20-letter alphabet — one character per residue — derived from the relative positions of nearby Cα atoms. Unlike the amino-acid sequence, 3Di is a direct function of the 3D structure, so two proteins with the same fold have similar 3Di strings even at low sequence identity.

Q: Which residues are in helices, strands, or loops?
A: The SS8 string is DSSP's per-residue secondary-structure call. α-helix (H) means an i→i+4 H-bond ladder; β-strand (E) means the residue participates in a β-sheet; 3₁₀ (G) and π (I) are tighter and wider helices; T/S are turns/bends; '-' is loop.

Q: How big and how compact is the whole molecule?
A: Radius of gyration (Rg) is the root-mean-square distance of Cα atoms from their centroid — a single number for overall size and compactness. A globular domain of N residues has Rg ≈ 2.2·N^0.38 Å; an extended or disordered chain has a much larger Rg. The Cα contact count is the number of residue pairs whose Cα atoms are within 8 Å and are more than four positions apart in sequence — a standard proxy for tertiary packing density. The bounding box is the smallest axis-aligned box enclosing all Cα atoms.

Q: Where is each backbone atom in 3D?
A: Structure coordinates are given as an mmCIF _atom_site loop: one row per atom with element, residue name, chain id, sequence number, and x/y/z position in Å. Only the four main-chain atoms per residue are included here; side chains are omitted to keep the record compact.

Q: What is the amino-acid chain?
A: Primary structure: the covalent order of the twenty standard amino acids along the backbone. Two proteins with the same sequence will (almost always) fold to the same structure; two with 30% identity often share a fold but not the details.

Q: What if only a Cα trace is available?
A: Three-state secondary structure (P-SEA) collapses the eight DSSP classes into helix (a), strand (b), and coil (c). P-SEA assigns these from Cα geometry alone — distances and angles — without requiring backbone oxygens, so it works on any Cα trace.

Q: What family and function is it annotated with?
A: Database cross-references. InterPro integrates a dozen domain/family signature databases into unified entries with residue-range hits. GO terms attach function/process/location labels with evidence codes. CATH codes position the fold in a four-level structural taxonomy. Organism is the NCBI-taxonomy species name.

Q: How confident is the AlphaFold model at each residue?
A: pLDDT is the predicted lDDT-Cα score: AlphaFold's confidence that the local environment of each residue (all inter-atomic distances within 15 Å) is correctly placed. It is a per-residue number between 0 and 100, with higher meaning more reliable.

Q: How mobile is each atom in the crystal?
A: B-factor (Debye–Waller factor) reflects atomic displacement in the crystal lattice. It is an experimental observable (units Å²), not a prediction; low values mean the atom is pinned down, high values mean it moves or is heterogeneous across the crystal.

Q: Which residues are buried vs exposed?
A: SASA measures how much of the protein is reachable by solvent. It is computed by rolling a water-sized probe over the atomic surface and summing the exposed area (Å²). Per-residue SASA distinguishes core (buried, low SASA) from surface (exposed, high SASA) residues; total SASA is a whole-molecule size measure.

Q: What do the diagnostic plots show?
A: Plot images: a contact map (which residues are close in 3D, as an N×N binary image), a Ramachandran scatter (backbone torsion angles, revealing secondary-structure composition at a glance), and — for AlphaFold structures — a PAE heatmap (pairwise prediction confidence).

Q: What known structures does this most resemble?
A: The Foldseek neighbor list gives the closest experimentally determined structures in the PDB, ranked by structural alignment. TM-score near 1 means near-identical fold; near 0.3 means only rough 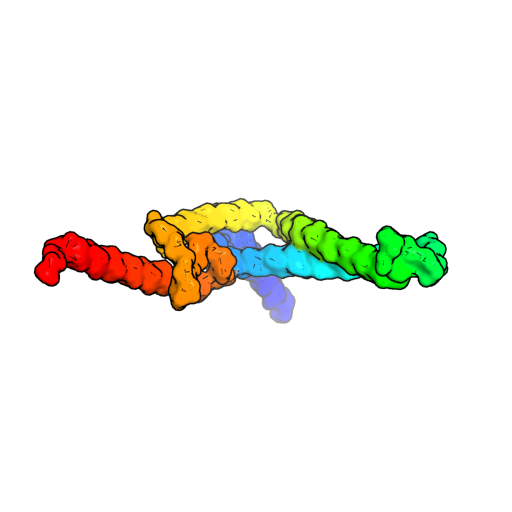topology match. This is how one finds what a novel AlphaFold prediction most resembles in the solved-structure universe.

Q: Are the domains correctly placed relative to each other?
A: Predicted aligned error is AlphaFold's pairwise confidence. Unlike pLDDT (per-residue), PAE is per-residue-pair and captures whether two parts of the structure are correctly placed relative to each other. Units are ångströms of expected positional error.

Q: What do the rendered images show?
A: Structure images are PyMOL renders from six orthogonal camera directions. Cartoon representation draws helices as coils and strands as arrows; sticks shows the backbone as bonds; surface shows the solvent-excluded envelope. Rainbow coloring maps sequence position to hue (blue→red, N→C); chain coloring assigns a distinct color per polypeptide.

Q: What are the backbone torsion angles?
A: φ (phi) and ψ (psi) are the two rotatable backbon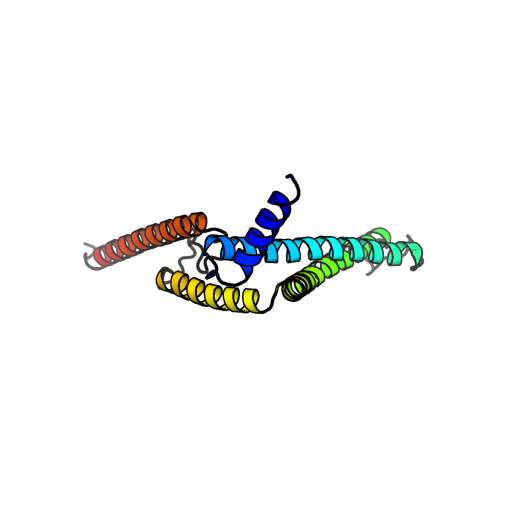e dihedrals per residue: φ is the C(i-1)–N–Cα–C torsion, ψ is the N–Cα–C–N(i+1) torsion, both in degrees on (−180°, 180°]. α-helical residues cluster near (−60°, −45°); β-strand residues near (−120°, +130°). A Ramachandran plot is simply a scatter of (φ, ψ) for every residue.